Protein AF-A0A8J6GL38-F1 (afdb_monomer_lite)

Structure (mmCIF, N/CA/C/O backbone):
data_AF-A0A8J6GL38-F1
#
_entry.id   AF-A0A8J6GL38-F1
#
loop_
_atom_site.group_PDB
_atom_site.id
_atom_site.type_symbol
_atom_site.label_atom_id
_atom_site.label_alt_id
_atom_site.label_comp_id
_atom_site.label_asym_id
_atom_site.label_entity_id
_atom_site.label_seq_id
_atom_site.pdbx_PDB_ins_code
_atom_site.Cartn_x
_atom_site.Cartn_y
_atom_site.Cartn_z
_atom_site.occupancy
_atom_site.B_iso_or_equiv
_atom_site.auth_seq_id
_atom_site.auth_comp_id
_atom_site.auth_asym_id
_atom_site.auth_atom_id
_atom_site.pdbx_PDB_model_num
ATOM 1 N N . MET A 1 1 ? -17.641 -20.692 9.291 1.00 59.97 1 MET A N 1
ATOM 2 C CA . MET A 1 1 ? -17.756 -19.286 9.715 1.00 59.97 1 MET A CA 1
ATOM 3 C C . MET A 1 1 ? -16.803 -19.091 10.885 1.00 59.97 1 MET A C 1
ATOM 5 O O . MET A 1 1 ? -16.535 -20.075 11.571 1.00 59.97 1 MET A O 1
ATOM 9 N N . GLY A 1 2 ? -16.135 -17.939 10.931 1.00 73.81 2 GLY A N 1
ATOM 10 C CA . GLY A 1 2 ? -14.957 -17.685 11.769 1.00 73.81 2 GLY A CA 1
ATOM 11 C C . GLY A 1 2 ? -15.306 -17.366 13.222 1.00 73.81 2 GLY A C 1
ATOM 12 O O . GLY A 1 2 ? -16.327 -17.803 13.729 1.00 73.81 2 GLY A O 1
ATOM 13 N N . HIS A 1 3 ? -14.438 -16.623 13.901 1.00 86.94 3 HIS A N 1
ATOM 14 C CA . HIS A 1 3 ? -14.751 -16.038 15.208 1.00 86.94 3 HIS A CA 1
ATOM 15 C C . HIS A 1 3 ? -15.406 -14.664 15.021 1.00 86.94 3 HIS A C 1
ATOM 17 O O . HIS A 1 3 ? -15.194 -14.039 13.985 1.00 86.94 3 HIS A O 1
ATOM 23 N N . ILE A 1 4 ? -16.146 -14.176 16.016 1.00 91.25 4 ILE A N 1
ATOM 24 C CA . ILE A 1 4 ? -16.541 -12.764 16.107 1.00 91.25 4 ILE A CA 1
ATOM 25 C C . ILE A 1 4 ? -15.532 -12.088 17.045 1.00 91.25 4 ILE A C 1
ATOM 27 O O . ILE A 1 4 ? -15.244 -12.582 18.137 1.00 91.25 4 ILE A O 1
ATOM 31 N N . MET A 1 5 ? -14.904 -11.016 16.574 1.00 93.31 5 MET A N 1
ATOM 32 C CA . MET A 1 5 ? -13.777 -10.354 17.231 1.00 93.31 5 MET A CA 1
ATOM 33 C C . MET A 1 5 ? -14.211 -9.223 18.145 1.00 93.31 5 MET A C 1
ATOM 35 O O . MET A 1 5 ? -13.638 -9.087 19.224 1.00 93.31 5 MET A O 1
ATOM 39 N N . LEU A 1 6 ? -15.186 -8.426 17.717 1.00 94.38 6 LEU A N 1
ATOM 40 C CA . LEU A 1 6 ? -15.684 -7.272 18.456 1.00 94.38 6 LEU A CA 1
ATOM 41 C C . LEU A 1 6 ? -17.208 -7.271 18.476 1.00 94.38 6 LEU A C 1
ATOM 43 O O . LEU A 1 6 ? -17.847 -7.780 17.556 1.00 94.38 6 LEU A O 1
ATOM 47 N N . ASP A 1 7 ? -17.733 -6.671 19.533 1.00 95.38 7 ASP A N 1
ATOM 48 C CA . ASP A 1 7 ? -19.149 -6.532 19.834 1.00 95.38 7 ASP A CA 1
ATOM 49 C C . ASP A 1 7 ? -19.372 -5.221 20.595 1.00 95.38 7 ASP A C 1
ATOM 51 O O . ASP A 1 7 ? -18.456 -4.752 21.291 1.00 95.38 7 ASP A O 1
ATOM 55 N N . ASP A 1 8 ? -20.558 -4.639 20.422 1.00 94.25 8 ASP A N 1
ATOM 56 C CA . ASP A 1 8 ? -20.938 -3.315 20.918 1.00 94.25 8 ASP A CA 1
ATOM 57 C C . ASP A 1 8 ? -19.878 -2.248 20.599 1.00 94.25 8 ASP A C 1
ATOM 59 O O . ASP A 1 8 ? -19.417 -1.509 21.475 1.00 94.25 8 ASP A O 1
ATOM 63 N N . VAL A 1 9 ? -19.434 -2.200 19.337 1.00 96.06 9 VAL A N 1
ATOM 64 C CA . VAL A 1 9 ? -18.474 -1.185 18.884 1.00 96.06 9 VAL A CA 1
ATOM 65 C C . VAL A 1 9 ? -19.163 0.176 18.889 1.00 96.06 9 VAL A C 1
ATOM 67 O O . VAL A 1 9 ? -20.251 0.327 18.347 1.00 96.06 9 VAL A O 1
ATOM 70 N N . GLN A 1 10 ? -18.540 1.150 19.550 1.00 95.50 10 GLN A N 1
ATOM 71 C CA . GLN A 1 10 ? -19.062 2.506 19.697 1.00 95.50 10 GLN A CA 1
ATOM 72 C C . GLN A 1 10 ? -17.940 3.529 19.517 1.00 95.50 10 GLN A C 1
ATOM 74 O O . GLN A 1 10 ? -17.244 3.910 20.469 1.00 95.50 10 GLN A O 1
ATOM 79 N N . CYS A 1 11 ? -17.755 3.964 18.278 1.00 94.81 11 CYS A N 1
ATOM 80 C CA . CYS A 1 11 ? -16.810 4.988 17.872 1.00 94.81 11 CYS A CA 1
ATOM 81 C C . CYS A 1 11 ? -17.384 6.400 18.067 1.00 94.81 11 CYS A C 1
ATOM 83 O O . CYS A 1 11 ? -18.577 6.668 17.897 1.00 94.81 11 CYS A O 1
ATOM 85 N N . MET A 1 12 ? -16.508 7.351 18.371 1.00 90.50 12 MET A N 1
ATOM 86 C CA . MET A 1 12 ? -16.796 8.784 18.355 1.00 90.50 12 MET A CA 1
ATOM 87 C C . MET A 1 12 ? -16.712 9.360 16.935 1.00 90.50 12 MET A C 1
ATOM 89 O O . MET A 1 12 ? -17.400 10.342 16.639 1.00 90.50 12 MET A O 1
ATOM 93 N N . GLY A 1 13 ? -15.940 8.720 16.051 1.00 83.88 13 GLY A N 1
ATOM 94 C CA . GLY A 1 13 ? -15.761 9.086 14.643 1.00 83.88 13 GLY A CA 1
ATOM 95 C C . GLY A 1 13 ? -14.413 9.744 14.328 1.00 83.88 13 GLY A C 1
ATOM 96 O O . GLY A 1 13 ? -14.205 10.172 13.193 1.00 83.88 13 GLY A O 1
ATOM 97 N N . ASP A 1 14 ? -13.526 9.868 15.317 1.00 82.19 14 ASP A N 1
ATOM 98 C CA . ASP A 1 14 ? -12.172 10.425 15.197 1.00 82.19 14 ASP A CA 1
ATOM 99 C C . ASP A 1 14 ? -11.069 9.416 15.561 1.00 82.19 14 ASP A C 1
ATOM 101 O O . ASP A 1 14 ? -9.878 9.744 15.519 1.00 82.19 14 ASP A O 1
ATOM 105 N N . GLU A 1 15 ? -11.445 8.179 15.887 1.00 88.19 15 GLU A N 1
ATOM 106 C CA . GLU A 1 15 ? -10.513 7.087 16.117 1.00 88.19 15 GLU A CA 1
ATOM 107 C C . GLU A 1 15 ? -9.730 6.739 14.847 1.00 88.19 15 GLU A C 1
ATOM 109 O O . GLU A 1 15 ? -10.259 6.713 13.737 1.00 88.19 15 GLU A O 1
ATOM 114 N N . ALA A 1 16 ? -8.445 6.414 15.011 1.00 80.00 16 ALA A N 1
ATOM 115 C CA . ALA A 1 16 ? -7.610 6.009 13.883 1.00 80.00 16 ALA A CA 1
ATOM 116 C C . ALA A 1 16 ? -7.883 4.565 13.437 1.00 80.00 16 ALA A C 1
ATOM 118 O O . ALA A 1 16 ? -7.622 4.225 12.284 1.00 80.00 16 ALA A O 1
ATOM 119 N N . ASN A 1 17 ? -8.355 3.707 14.350 1.00 86.06 17 ASN A N 1
ATOM 120 C CA . ASN A 1 17 ? -8.697 2.323 14.050 1.00 86.06 17 ASN A CA 1
ATOM 121 C C . ASN A 1 17 ? -9.967 1.890 14.786 1.00 86.06 17 ASN A C 1
ATOM 123 O O . ASN A 1 17 ? -10.148 2.230 15.954 1.00 86.06 17 ASN A O 1
ATOM 127 N N . VAL A 1 18 ? -10.784 1.050 14.150 1.00 90.50 18 VAL A N 1
ATOM 128 C CA . VAL A 1 18 ? -12.073 0.585 14.700 1.00 90.50 18 VAL A CA 1
ATOM 129 C C . VAL A 1 18 ? -11.932 -0.165 16.034 1.00 90.50 18 VAL A C 1
ATOM 131 O O . VAL A 1 18 ? -12.778 -0.058 16.911 1.00 90.50 18 VAL A O 1
ATOM 134 N N . TRP A 1 19 ? -10.815 -0.860 16.256 1.00 90.50 19 TRP A N 1
ATOM 135 C CA . TRP A 1 19 ? -10.526 -1.547 17.524 1.00 90.50 19 TRP A CA 1
ATOM 136 C C . TRP A 1 19 ? -10.062 -0.620 18.661 1.00 90.50 19 TRP A C 1
ATOM 138 O O . TRP A 1 19 ? -9.695 -1.098 19.732 1.00 90.50 19 TRP A O 1
ATOM 148 N N . GLN A 1 20 ? -9.991 0.692 18.431 1.00 87.62 20 GLN A N 1
ATOM 149 C CA . GLN A 1 20 ? -9.734 1.691 19.477 1.00 87.62 20 GLN A CA 1
ATOM 150 C C . GLN A 1 20 ? -11.024 2.305 20.022 1.00 87.62 20 GLN A C 1
ATOM 152 O O . GLN A 1 20 ? -10.976 2.984 21.048 1.00 87.62 20 GLN A O 1
ATOM 157 N N . CYS A 1 21 ? -12.148 2.069 19.344 1.00 91.50 21 CYS A N 1
ATOM 158 C CA . CYS A 1 21 ? -13.463 2.494 19.790 1.00 91.50 21 CYS A CA 1
ATOM 159 C C . CYS A 1 21 ? -13.852 1.773 21.084 1.00 91.50 21 CYS A C 1
ATOM 161 O O . CYS A 1 21 ? -13.226 0.788 21.483 1.00 91.50 21 CYS A O 1
ATOM 163 N N . THR A 1 22 ? -14.878 2.257 21.778 1.00 94.06 22 THR A N 1
ATOM 164 C CA . THR A 1 22 ? -15.367 1.531 22.958 1.00 94.06 22 THR A CA 1
ATOM 165 C C . THR A 1 22 ? -15.992 0.214 22.496 1.00 94.06 22 THR A C 1
ATOM 167 O O . THR A 1 22 ? -16.722 0.213 21.514 1.00 94.06 22 THR A O 1
ATOM 170 N N . HIS A 1 23 ? -15.664 -0.898 23.157 1.00 93.88 23 HIS A N 1
ATOM 171 C CA . HIS A 1 23 ? -16.201 -2.228 22.852 1.00 93.88 23 HIS A CA 1
ATOM 172 C C . HIS A 1 23 ? -16.101 -3.146 24.085 1.00 93.88 23 HIS A C 1
ATOM 174 O O . HIS A 1 23 ? -15.369 -2.853 25.037 1.00 93.88 23 HIS A O 1
ATOM 180 N N . HIS A 1 24 ? -16.776 -4.298 24.072 1.00 89.25 24 HIS A N 1
ATOM 181 C CA . HIS A 1 24 ? -16.825 -5.250 25.198 1.00 89.25 24 HIS A CA 1
ATOM 182 C C . HIS A 1 24 ? -15.568 -6.127 25.405 1.00 89.25 24 HIS A C 1
ATOM 184 O O . HIS A 1 24 ? -15.574 -7.072 26.195 1.00 89.25 24 HIS A O 1
ATOM 190 N N . GLY A 1 25 ? -14.448 -5.785 24.766 1.00 89.38 25 GLY A N 1
ATOM 191 C CA . GLY A 1 25 ? -13.220 -6.589 24.739 1.00 89.38 25 GLY A CA 1
ATOM 192 C C . GLY A 1 25 ? -13.142 -7.569 23.557 1.00 89.38 25 GLY A C 1
ATOM 193 O O . GLY A 1 25 ? -14.115 -7.790 22.845 1.00 89.38 25 GLY A O 1
ATOM 194 N N . TRP A 1 26 ? -11.953 -8.132 23.320 1.00 90.75 26 TRP A N 1
ATOM 195 C CA . TRP A 1 26 ? -11.701 -9.051 22.202 1.00 90.75 26 TRP A CA 1
ATOM 196 C C . TRP A 1 26 ? -12.388 -10.402 22.397 1.00 90.75 26 TRP A C 1
ATOM 198 O O . TRP A 1 26 ? -12.237 -11.026 23.448 1.00 90.75 26 TRP A O 1
ATOM 208 N N . SER A 1 27 ? -13.093 -10.869 21.364 1.00 91.06 27 SER A N 1
ATOM 209 C CA . SER A 1 27 ? -13.827 -12.144 21.345 1.00 91.06 27 SER A CA 1
ATOM 210 C C . SER A 1 27 ? -14.853 -12.300 22.477 1.00 91.06 27 SER A C 1
ATOM 212 O O . SER A 1 27 ? -15.260 -13.416 22.798 1.00 91.06 27 SER A O 1
ATOM 214 N N . SER A 1 28 ? -15.266 -11.192 23.092 1.00 93.25 28 SER A N 1
ATOM 215 C CA . SER A 1 28 ? -16.300 -11.147 24.121 1.00 93.25 28 SER A CA 1
ATOM 216 C C . SER A 1 28 ? -17.577 -10.620 23.485 1.00 93.25 28 SER A C 1
ATOM 218 O O . SER A 1 28 ? -17.744 -9.410 23.382 1.00 93.25 28 SER A O 1
ATOM 220 N N . HIS A 1 29 ? -18.435 -11.536 23.039 1.00 91.88 29 HIS A N 1
ATOM 221 C CA . HIS A 1 29 ? -19.661 -11.223 22.311 1.00 91.88 29 HIS A CA 1
ATOM 222 C C . HIS A 1 29 ? -20.797 -12.186 22.678 1.00 91.88 29 HIS A C 1
ATOM 224 O O . HIS A 1 29 ? -20.551 -13.304 23.147 1.00 91.88 29 HIS A O 1
ATOM 230 N N . ASN A 1 30 ? -22.040 -11.782 22.431 1.00 92.50 30 ASN A N 1
ATOM 231 C CA . ASN A 1 30 ? -23.236 -12.636 22.516 1.00 92.50 30 ASN A CA 1
ATOM 232 C C . ASN A 1 30 ? -23.890 -12.914 21.146 1.00 92.50 30 ASN A C 1
ATOM 234 O O . ASN A 1 30 ? -24.881 -13.644 21.103 1.00 92.50 30 ASN A O 1
ATOM 238 N N . CYS A 1 31 ? -23.307 -12.405 20.058 1.00 92.62 31 CYS A N 1
ATOM 239 C CA . CYS A 1 31 ? -23.848 -12.513 18.702 1.00 92.62 31 CYS A CA 1
ATOM 240 C C . CYS A 1 31 ? -23.566 -13.850 17.989 1.00 92.62 31 CYS A C 1
ATOM 242 O O . CYS A 1 31 ? -22.637 -14.591 18.342 1.00 92.62 31 CYS A O 1
ATOM 244 N N . GLY A 1 32 ? -24.326 -14.130 16.928 1.00 92.19 32 GLY A N 1
ATOM 245 C CA . GLY A 1 32 ? -24.024 -15.122 15.887 1.00 92.19 32 GLY A CA 1
ATOM 246 C C . GLY A 1 32 ? -23.816 -14.468 14.515 1.00 92.19 32 GLY A C 1
ATOM 247 O O . GLY A 1 32 ? -24.246 -13.350 14.306 1.00 92.19 32 GLY A O 1
ATOM 248 N N . HIS A 1 33 ? -23.237 -15.166 13.533 1.00 91.44 33 HIS A N 1
ATOM 249 C CA . HIS A 1 33 ? -22.831 -14.550 12.246 1.00 91.44 33 HIS A CA 1
ATOM 250 C C . HIS A 1 33 ? -23.933 -13.875 11.417 1.00 91.44 33 HIS A C 1
ATOM 252 O O . HIS A 1 33 ? -23.646 -12.970 10.645 1.00 91.44 33 HIS A O 1
ATOM 258 N N . HIS A 1 34 ? -25.198 -14.221 11.654 1.00 90.50 34 HIS A N 1
ATOM 259 C CA . HIS A 1 34 ? -26.334 -13.476 11.112 1.00 90.50 34 HIS A CA 1
ATOM 260 C C . HIS A 1 34 ? -26.414 -12.003 11.568 1.00 90.50 34 HIS A C 1
ATOM 262 O O . HIS A 1 34 ? -27.257 -11.268 11.068 1.00 90.50 34 HIS A O 1
ATOM 268 N N . GLU A 1 35 ? -25.567 -11.599 12.514 1.00 92.81 35 GLU A N 1
ATOM 269 C CA . GLU A 1 35 ? -25.405 -10.259 13.088 1.00 92.81 35 GLU A CA 1
ATOM 270 C C . GLU A 1 35 ? -24.048 -9.664 12.663 1.00 92.81 35 GLU A C 1
ATOM 272 O O . GLU A 1 35 ? -23.522 -8.761 13.297 1.00 92.81 35 GLU A O 1
ATOM 277 N N . ASP A 1 36 ? -23.413 -10.176 11.601 1.00 94.00 36 ASP A N 1
ATOM 278 C CA . ASP A 1 36 ? -22.134 -9.633 11.144 1.00 94.00 36 ASP A CA 1
ATOM 279 C C . ASP A 1 36 ? -22.315 -8.223 10.540 1.00 94.00 36 ASP A C 1
ATOM 281 O O . ASP A 1 36 ? -23.062 -8.005 9.575 1.00 94.00 36 ASP A O 1
ATOM 285 N N . ALA A 1 37 ? -21.559 -7.271 11.081 1.00 96.00 37 ALA A N 1
ATOM 286 C CA . ALA A 1 37 ? -21.493 -5.888 10.654 1.00 96.00 37 ALA A CA 1
ATOM 287 C C . ALA A 1 37 ? -20.768 -5.726 9.316 1.00 96.00 37 ALA A C 1
ATOM 289 O O . ALA A 1 37 ? -19.808 -6.421 8.962 1.00 96.00 37 ALA A O 1
ATOM 290 N N . SER A 1 38 ? -21.234 -4.751 8.554 1.00 94.25 38 SER A N 1
ATOM 291 C CA . SER A 1 38 ? -20.781 -4.453 7.207 1.00 94.25 38 SER A CA 1
ATOM 292 C C . SER A 1 38 ? -20.787 -2.948 6.960 1.00 94.25 38 SER A C 1
ATOM 294 O O . SER A 1 38 ? -21.513 -2.185 7.607 1.00 94.25 38 SER A O 1
ATOM 296 N N . VAL A 1 39 ? -19.995 -2.512 5.988 1.00 93.31 39 VAL A N 1
ATOM 297 C CA . VAL A 1 39 ? -19.946 -1.106 5.578 1.00 93.31 39 VAL A CA 1
ATOM 298 C C . VAL A 1 39 ? -20.073 -0.969 4.074 1.00 93.31 39 VAL A C 1
ATOM 300 O O . VAL A 1 39 ? -19.644 -1.838 3.313 1.00 93.31 39 VAL A O 1
ATOM 303 N N . VAL A 1 40 ? -20.614 0.169 3.656 1.00 90.19 40 VAL A N 1
ATOM 304 C CA . VAL A 1 40 ? -20.493 0.677 2.290 1.00 90.19 40 VAL A CA 1
ATOM 305 C C . VAL A 1 40 ? -19.848 2.053 2.379 1.00 90.19 40 VAL A C 1
ATOM 307 O O . VAL A 1 40 ? -20.448 3.003 2.884 1.00 90.19 40 VAL A O 1
ATOM 310 N N . CYS A 1 41 ? -18.614 2.161 1.904 1.00 86.88 41 CYS A N 1
ATOM 311 C CA . CYS A 1 41 ? -17.874 3.411 1.830 1.00 86.88 41 CYS A CA 1
ATOM 312 C C . CYS A 1 41 ? -18.091 4.029 0.448 1.00 86.88 41 CYS A C 1
ATOM 314 O O . CYS A 1 41 ? -17.810 3.402 -0.579 1.00 86.88 41 CYS A O 1
ATOM 316 N N . SER A 1 42 ? -18.587 5.263 0.392 1.00 75.19 42 SER A N 1
ATOM 317 C CA . SER A 1 42 ? -18.708 5.964 -0.884 1.00 75.19 42 SER A CA 1
ATOM 318 C C . SER A 1 42 ? -17.360 6.519 -1.355 1.00 75.19 42 SER A C 1
ATOM 320 O O . SER A 1 42 ? -16.348 6.520 -0.654 1.00 75.19 42 SER A O 1
ATOM 322 N N . ALA A 1 43 ? -17.334 6.868 -2.635 1.00 63.59 43 ALA A N 1
ATOM 323 C CA . ALA A 1 43 ? -16.121 6.952 -3.416 1.00 63.59 43 ALA A CA 1
ATOM 324 C C . ALA A 1 43 ? -15.188 8.119 -3.011 1.00 63.59 43 ALA A C 1
ATOM 326 O O . ALA A 1 43 ? -15.669 9.190 -2.651 1.00 63.59 43 ALA A O 1
ATOM 327 N N . PRO A 1 44 ? -13.859 7.949 -3.182 1.00 56.16 44 PRO A N 1
ATOM 328 C CA . PRO A 1 44 ? -13.290 7.599 -4.484 1.00 56.16 44 PRO A CA 1
ATOM 329 C C . PRO A 1 44 ? -12.828 6.135 -4.607 1.00 56.16 44 PRO A C 1
ATOM 331 O O . PRO A 1 44 ? -11.680 5.859 -4.935 1.00 56.16 44 PRO A O 1
ATOM 334 N N . CYS A 1 45 ? -13.751 5.181 -4.476 1.00 55.59 45 CYS A N 1
ATOM 335 C CA . CYS A 1 45 ? -13.545 3.791 -4.877 1.00 55.59 45 CYS A CA 1
ATOM 336 C C . CYS A 1 45 ? -13.203 3.677 -6.376 1.00 55.59 45 CYS A C 1
ATOM 338 O O . CYS A 1 45 ? -12.460 2.798 -6.796 1.00 55.59 45 CYS A O 1
ATOM 340 N N . LEU A 1 46 ? -13.682 4.636 -7.182 1.00 45.81 46 LEU A N 1
ATOM 341 C CA . LEU A 1 46 ? -13.417 4.741 -8.621 1.00 45.81 46 LEU A CA 1
ATOM 342 C C . LEU A 1 46 ? -12.003 5.253 -8.964 1.00 45.81 46 LEU A C 1
ATOM 344 O O . LEU A 1 46 ? -11.643 5.261 -10.136 1.00 45.81 46 LEU A O 1
ATOM 348 N N . LEU A 1 47 ? -11.191 5.671 -7.983 1.00 48.44 47 LEU A N 1
ATOM 349 C CA . LEU A 1 47 ? -9.760 5.940 -8.202 1.00 48.44 47 LEU A CA 1
ATOM 350 C C . LEU A 1 47 ? -8.873 4.738 -7.867 1.00 48.44 47 LEU A C 1
ATOM 352 O O . LEU A 1 47 ? -7.708 4.728 -8.253 1.00 48.44 47 LEU A O 1
ATOM 356 N N . MET A 1 48 ? -9.422 3.710 -7.216 1.00 47.09 48 MET A N 1
ATOM 357 C CA . MET A 1 48 ? -8.719 2.447 -6.971 1.00 47.09 48 MET A CA 1
ATOM 358 C C . MET A 1 48 ? -8.980 1.396 -8.059 1.00 47.09 48 MET A C 1
ATOM 360 O O . MET A 1 48 ? -8.556 0.251 -7.940 1.00 47.09 48 MET A O 1
ATOM 364 N N . GLY A 1 49 ? -9.612 1.801 -9.165 1.00 44.34 49 GLY A N 1
ATOM 365 C CA . GLY A 1 49 ? -9.761 0.962 -10.343 1.00 44.34 49 GLY A CA 1
ATOM 366 C C . GLY A 1 49 ? -10.238 1.729 -11.565 1.00 44.34 49 GLY A C 1
ATOM 367 O O . GLY A 1 49 ? -11.410 1.640 -11.887 1.00 44.34 49 GLY A O 1
ATOM 368 N N . PHE A 1 50 ? -9.331 2.403 -12.280 1.00 44.31 50 PHE A N 1
ATOM 369 C CA . PHE A 1 50 ? -9.404 2.477 -13.744 1.00 44.31 50 PHE A CA 1
ATOM 370 C C . PHE A 1 50 ? -8.006 2.496 -14.359 1.00 44.31 50 PHE A C 1
ATOM 372 O O . PHE A 1 50 ? -7.298 3.500 -14.379 1.00 44.31 50 PHE A O 1
ATOM 379 N N . SER A 1 51 ? -7.662 1.348 -14.930 1.00 45.69 51 SER A N 1
ATOM 380 C CA . SER A 1 51 ? -6.889 1.249 -16.154 1.00 45.69 51 SER A CA 1
ATOM 381 C C . SER A 1 51 ? -7.530 2.109 -17.246 1.00 45.69 51 SER A C 1
ATOM 383 O O . SER A 1 51 ? -8.656 1.846 -17.662 1.00 45.69 51 SER A O 1
ATOM 385 N N . HIS A 1 52 ? -6.793 3.094 -17.763 1.00 38.03 52 HIS A N 1
ATOM 386 C CA . HIS A 1 52 ? -6.902 3.444 -19.177 1.00 38.03 52 HIS A CA 1
ATOM 387 C C . HIS A 1 52 ? -5.686 4.235 -19.680 1.00 38.03 52 HIS A C 1
ATOM 389 O O . HIS A 1 52 ? -5.720 5.454 -19.751 1.00 38.03 52 HIS A O 1
ATOM 395 N N . PHE A 1 53 ? -4.644 3.527 -20.117 1.00 33.53 53 PHE A N 1
ATOM 396 C CA . PHE A 1 53 ? -4.089 3.702 -21.463 1.00 33.53 53 PHE A CA 1
ATOM 397 C C . PHE A 1 53 ? -3.658 2.318 -21.967 1.00 33.53 53 PHE A C 1
ATOM 399 O O . PHE A 1 53 ? -2.923 1.600 -21.300 1.00 33.53 53 PHE A O 1
ATOM 406 N N . PHE A 1 54 ? -4.229 1.918 -23.105 1.00 42.97 54 PHE A N 1
ATOM 407 C CA . PHE A 1 54 ? -3.954 0.660 -23.794 1.00 42.97 54 PHE A CA 1
ATOM 408 C C . PHE A 1 54 ? -2.503 0.641 -24.295 1.00 42.97 54 PHE A C 1
ATOM 410 O O . PHE A 1 54 ? -2.085 1.585 -24.959 1.00 42.97 54 PHE A O 1
ATOM 417 N N . THR A 1 55 ? -1.773 -0.453 -24.080 1.00 37.94 55 THR A N 1
ATOM 418 C CA . THR A 1 55 ? -1.513 -1.464 -25.124 1.00 37.94 55 THR A CA 1
ATOM 419 C C . THR A 1 55 ? -0.874 -2.732 -24.537 1.00 37.94 55 THR A C 1
ATOM 421 O O . THR A 1 55 ? 0.017 -2.667 -23.703 1.00 37.94 55 THR A O 1
ATOM 424 N N . ASP A 1 56 ? -1.363 -3.859 -25.056 1.00 43.44 56 ASP A N 1
ATOM 425 C CA . ASP A 1 56 ? -0.861 -5.239 -25.004 1.00 43.44 56 ASP A CA 1
ATOM 426 C C . ASP A 1 56 ? -0.976 -6.104 -23.729 1.00 43.44 56 ASP A C 1
ATOM 428 O O . ASP A 1 56 ? -1.019 -5.647 -22.594 1.00 43.44 56 ASP A O 1
ATOM 432 N N . GLU A 1 57 ? -1.162 -7.402 -23.974 1.00 48.50 57 GLU A N 1
ATOM 433 C CA . GLU A 1 57 ? -1.944 -8.346 -23.171 1.00 48.50 57 GLU A CA 1
ATOM 434 C C . GLU A 1 57 ? -1.491 -8.624 -21.712 1.00 48.50 57 GLU A C 1
ATOM 436 O O . GLU A 1 57 ? -0.385 -9.078 -21.427 1.00 48.50 57 GLU A O 1
ATOM 441 N N . ASN A 1 58 ? -2.474 -8.530 -20.803 1.00 57.19 58 ASN A N 1
ATOM 442 C CA . ASN A 1 58 ? -2.690 -9.415 -19.646 1.00 57.19 58 ASN A CA 1
ATOM 443 C C . ASN A 1 58 ? -1.650 -9.466 -18.505 1.00 57.19 58 ASN A C 1
ATOM 445 O O . ASN A 1 58 ? -1.472 -10.516 -17.882 1.00 57.19 58 ASN A O 1
ATOM 449 N N . PHE A 1 59 ? -1.029 -8.349 -18.125 1.00 60.94 59 PHE A N 1
ATOM 450 C CA . PHE A 1 59 ? -0.404 -8.265 -16.798 1.00 60.94 59 PHE A CA 1
ATOM 451 C C . PHE A 1 59 ? -0.747 -6.953 -16.082 1.00 60.94 59 PHE A C 1
ATOM 453 O O . PHE A 1 59 ? -0.740 -5.875 -16.668 1.00 60.94 59 PHE A O 1
ATOM 460 N N . GLN A 1 60 ? -1.081 -7.069 -14.796 1.00 70.12 60 GLN A N 1
ATOM 461 C CA . GLN A 1 60 ? -1.326 -5.952 -13.885 1.00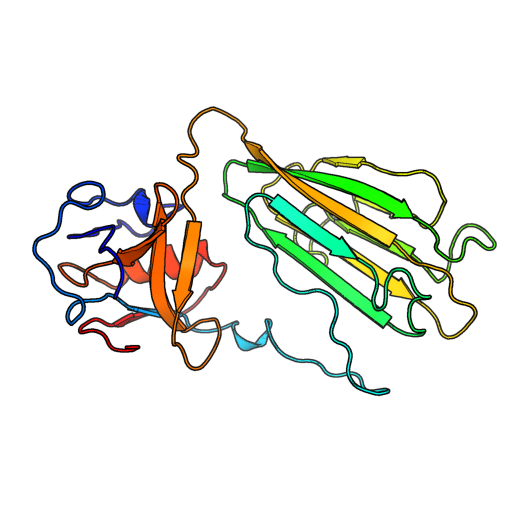 70.12 60 GLN A CA 1
ATOM 462 C C . GLN A 1 60 ? -0.155 -5.867 -12.904 1.00 70.12 60 GLN A C 1
ATOM 464 O O . GLN A 1 60 ? 0.327 -6.891 -12.417 1.00 70.12 60 GLN A O 1
ATOM 469 N N . CYS A 1 61 ? 0.315 -4.655 -12.627 1.00 84.81 61 CYS A N 1
ATOM 470 C CA . CYS A 1 61 ? 1.375 -4.383 -11.664 1.00 84.81 61 CYS A CA 1
ATOM 471 C C . CYS A 1 61 ? 1.029 -3.147 -10.834 1.00 84.81 61 CYS A C 1
ATOM 473 O O . CYS A 1 61 ? 0.268 -2.289 -11.279 1.00 84.81 61 CYS A O 1
ATOM 475 N N . GLY A 1 62 ? 1.602 -3.051 -9.637 1.00 88.69 62 GLY A N 1
ATOM 476 C CA . GLY A 1 62 ? 1.213 -2.027 -8.672 1.00 88.69 62 GLY A CA 1
ATOM 477 C C . GLY A 1 62 ? 0.047 -2.458 -7.781 1.00 88.69 62 GLY A C 1
ATOM 478 O O . GLY A 1 62 ? -0.244 -3.649 -7.656 1.00 88.69 62 GLY A O 1
ATOM 479 N N . GLY A 1 63 ? -0.605 -1.476 -7.165 1.00 81.81 63 GLY A N 1
ATOM 480 C CA . GLY A 1 63 ? -1.752 -1.653 -6.274 1.00 81.81 63 GLY A CA 1
ATOM 481 C C . GLY A 1 63 ? -1.492 -1.178 -4.845 1.00 81.81 63 GLY A C 1
ATOM 482 O O . GLY A 1 63 ? -0.388 -0.746 -4.511 1.00 81.81 63 GLY A O 1
ATOM 483 N N . LEU A 1 64 ? -2.535 -1.255 -4.016 1.00 82.12 64 LEU A N 1
ATOM 484 C CA . LEU A 1 64 ? -2.486 -0.892 -2.602 1.00 82.12 64 LEU A CA 1
ATOM 485 C C . LEU A 1 64 ? -1.970 -2.067 -1.759 1.00 82.12 64 LEU A C 1
ATOM 487 O O . LEU A 1 64 ? -2.447 -3.196 -1.883 1.00 82.12 64 LEU A O 1
ATOM 491 N N . LEU A 1 65 ? -1.017 -1.784 -0.879 1.00 83.50 65 LEU A N 1
ATOM 492 C CA . LEU A 1 65 ? -0.367 -2.725 0.020 1.00 83.50 65 LEU A CA 1
ATOM 493 C C . LEU A 1 65 ? -0.570 -2.250 1.463 1.00 83.50 65 LEU A C 1
ATOM 495 O O . LEU A 1 65 ? 0.089 -1.314 1.912 1.00 83.50 65 LEU A O 1
ATOM 499 N N . THR A 1 66 ? -1.491 -2.896 2.182 1.00 84.44 66 THR A N 1
ATOM 500 C CA . THR A 1 66 ? -1.897 -2.483 3.540 1.00 84.44 66 THR A CA 1
ATOM 501 C C . THR A 1 66 ? -1.310 -3.323 4.671 1.00 84.44 66 THR A C 1
ATOM 503 O O . THR A 1 66 ? -1.384 -2.951 5.841 1.00 84.44 66 THR A O 1
ATOM 506 N N . ASN A 1 67 ? -0.717 -4.473 4.343 1.00 79.94 67 ASN A N 1
ATOM 507 C CA . ASN A 1 67 ? -0.104 -5.344 5.342 1.00 79.94 67 ASN A CA 1
ATOM 508 C C . ASN A 1 67 ? 1.088 -4.647 6.005 1.00 79.94 67 ASN A C 1
ATOM 510 O O . ASN A 1 67 ? 1.823 -3.921 5.341 1.00 79.94 67 ASN A O 1
ATOM 514 N N . SER A 1 68 ? 1.341 -4.954 7.279 1.00 82.00 68 SER A N 1
ATOM 515 C CA . SER A 1 68 ? 2.505 -4.464 8.035 1.00 82.00 68 SER A CA 1
ATOM 516 C C . SER A 1 68 ? 3.849 -4.886 7.431 1.00 82.00 68 SER A C 1
ATOM 518 O O . SER A 1 68 ? 4.874 -4.275 7.701 1.00 82.00 68 SER A O 1
ATOM 520 N N . SER A 1 69 ? 3.873 -5.912 6.586 1.00 87.94 69 SER A N 1
ATOM 521 C CA . SER A 1 69 ? 5.034 -6.268 5.773 1.00 87.94 69 SER A CA 1
ATOM 522 C C . SER A 1 69 ? 4.598 -6.951 4.484 1.00 87.94 69 SER A C 1
ATOM 524 O O . SER A 1 69 ? 3.486 -7.479 4.382 1.00 87.94 69 SER A O 1
ATOM 526 N N . GLY A 1 70 ? 5.477 -6.947 3.490 1.00 88.56 70 GLY A N 1
ATOM 527 C CA . GLY A 1 70 ? 5.222 -7.600 2.217 1.00 88.56 70 GLY A CA 1
ATOM 528 C C . GLY A 1 70 ? 6.372 -7.445 1.236 1.00 88.56 70 GLY A C 1
ATOM 529 O O . GLY A 1 70 ? 7.435 -6.913 1.551 1.00 88.56 70 GLY A O 1
ATOM 530 N N . SER A 1 71 ? 6.152 -7.928 0.020 1.00 93.69 71 SER A N 1
ATOM 531 C CA . SER A 1 71 ? 7.141 -7.880 -1.053 1.00 93.69 71 SER A CA 1
ATOM 532 C C . SER A 1 71 ? 6.474 -7.735 -2.410 1.00 93.69 71 SER A C 1
ATOM 534 O O . SER A 1 71 ? 5.373 -8.242 -2.625 1.00 93.69 71 SER A O 1
ATOM 536 N N . PHE A 1 72 ? 7.158 -7.077 -3.337 1.00 94.12 72 PHE A N 1
ATOM 537 C CA . PHE A 1 72 ? 6.701 -6.861 -4.705 1.00 94.12 72 PHE A CA 1
ATOM 538 C C . PHE A 1 72 ? 7.892 -6.808 -5.669 1.00 94.12 72 PHE A C 1
ATOM 540 O O . PHE A 1 72 ? 9.054 -6.741 -5.269 1.00 94.12 72 PHE A O 1
ATOM 547 N N . SER A 1 73 ? 7.608 -6.884 -6.965 1.00 95.31 73 SER A N 1
ATOM 548 C CA . SER A 1 73 ? 8.641 -6.918 -8.002 1.00 95.31 73 SER A CA 1
ATOM 549 C C . SER A 1 73 ? 8.157 -6.278 -9.294 1.00 95.31 73 SER A C 1
ATOM 551 O O . SER A 1 73 ? 6.953 -6.105 -9.499 1.00 95.31 73 SER A O 1
ATOM 553 N N . SER A 1 74 ? 9.101 -5.945 -10.175 1.00 93.38 74 SER A N 1
ATOM 554 C CA . SER A 1 74 ? 8.784 -5.591 -11.558 1.00 93.38 74 SER A CA 1
ATOM 555 C C . SER A 1 74 ? 8.013 -6.727 -12.245 1.00 93.38 74 SER A C 1
ATOM 557 O O . SER A 1 74 ? 8.242 -7.899 -11.919 1.00 93.38 74 SER A O 1
ATOM 559 N N . PRO A 1 75 ? 7.158 -6.433 -13.241 1.00 91.25 75 PRO A N 1
ATOM 560 C CA . PRO A 1 75 ? 6.413 -7.477 -13.933 1.00 91.25 75 PRO A CA 1
ATOM 561 C C . PRO A 1 75 ? 7.341 -8.550 -14.516 1.00 91.25 75 PRO A C 1
ATOM 563 O O . PRO A 1 75 ? 8.423 -8.253 -15.015 1.00 91.25 75 PRO A O 1
ATOM 566 N N . TRP A 1 76 ? 6.895 -9.804 -14.435 1.00 87.56 76 TRP A N 1
ATOM 567 C CA . TRP A 1 76 ? 7.591 -11.004 -14.921 1.00 87.56 76 TRP A CA 1
ATOM 568 C C . TRP A 1 76 ? 8.916 -11.363 -14.241 1.00 87.56 76 TRP A C 1
ATOM 570 O O . TRP A 1 76 ? 9.515 -12.365 -14.639 1.00 87.56 76 TRP A O 1
ATOM 580 N N . TYR A 1 77 ? 9.346 -10.644 -13.198 1.00 89.44 77 TYR A N 1
ATOM 581 C CA . TYR A 1 77 ? 10.531 -11.005 -12.417 1.00 89.44 77 TYR A CA 1
ATOM 582 C C . TYR A 1 77 ? 10.501 -12.499 -12.013 1.00 89.44 77 TYR A C 1
ATOM 584 O O . TYR A 1 77 ? 9.460 -12.988 -11.564 1.00 89.44 77 TYR A O 1
ATOM 592 N N . PRO A 1 78 ? 11.599 -13.268 -12.182 1.00 94.56 78 PRO A N 1
ATOM 593 C CA . PRO A 1 78 ? 12.965 -12.855 -12.538 1.00 94.56 78 PRO A CA 1
ATOM 594 C C . PRO A 1 78 ? 13.262 -12.819 -14.050 1.00 94.56 78 PRO A C 1
ATOM 596 O O . PRO A 1 78 ? 14.425 -12.811 -14.459 1.00 94.56 78 PRO A O 1
ATOM 599 N N . LYS A 1 79 ? 12.242 -12.863 -14.911 1.00 90.75 79 LYS A N 1
ATOM 600 C CA . LYS A 1 79 ? 12.402 -12.572 -16.342 1.00 90.75 79 LYS A CA 1
ATOM 601 C C . LYS A 1 79 ? 12.474 -11.064 -16.554 1.00 90.75 79 LYS A C 1
ATOM 603 O O . LYS A 1 79 ? 12.220 -10.284 -15.644 1.00 90.75 79 LYS A O 1
ATOM 608 N N . LYS A 1 80 ? 12.826 -10.672 -17.778 1.00 90.56 80 LYS A N 1
ATOM 609 C CA . LYS A 1 80 ? 12.897 -9.260 -18.136 1.00 90.56 80 LYS A CA 1
ATOM 610 C C . LYS A 1 80 ? 11.540 -8.580 -17.994 1.00 90.56 80 LYS A C 1
ATOM 612 O O . LYS A 1 80 ? 10.548 -9.192 -18.382 1.00 90.56 80 LYS A O 1
ATOM 617 N N . TYR A 1 81 ? 11.516 -7.344 -17.504 1.00 91.31 81 TYR A N 1
ATOM 618 C CA . TYR A 1 81 ? 10.283 -6.558 -17.464 1.00 91.31 81 TYR A CA 1
ATOM 619 C C . TYR A 1 81 ? 9.819 -6.159 -18.882 1.00 91.31 81 TYR A C 1
ATOM 621 O O . TYR A 1 81 ? 10.633 -6.132 -19.814 1.00 91.31 81 TYR A O 1
ATOM 629 N N . PRO A 1 82 ? 8.513 -5.902 -19.061 1.00 90.94 82 PRO A N 1
ATOM 630 C CA . PRO A 1 82 ? 7.928 -5.347 -20.283 1.00 90.94 82 PRO A CA 1
ATOM 631 C C . PRO A 1 82 ? 8.339 -3.893 -20.521 1.00 90.94 82 PRO A C 1
ATOM 633 O O . PRO A 1 82 ? 8.641 -3.178 -19.574 1.00 90.94 82 PRO A O 1
ATOM 636 N N . THR A 1 83 ? 8.307 -3.468 -21.783 1.00 89.88 83 THR A N 1
ATOM 637 C CA . THR A 1 83 ? 8.467 -2.069 -22.207 1.00 89.88 83 THR A CA 1
ATOM 638 C C . THR A 1 83 ? 7.172 -1.270 -21.988 1.00 89.88 83 THR A C 1
ATOM 640 O O . THR A 1 83 ? 6.090 -1.854 -21.935 1.00 89.88 83 THR A O 1
ATOM 643 N N . ASN A 1 84 ? 7.271 0.059 -21.898 1.00 86.56 84 ASN A N 1
ATOM 644 C CA . ASN A 1 84 ? 6.168 1.022 -21.725 1.00 86.56 84 ASN A CA 1
ATOM 645 C C . ASN A 1 84 ? 5.238 0.779 -20.540 1.00 86.56 84 ASN A C 1
ATOM 647 O O . ASN A 1 84 ? 4.023 0.980 -20.645 1.00 86.56 84 ASN A O 1
ATOM 651 N N . VAL A 1 85 ? 5.779 0.343 -19.408 1.00 86.94 85 VAL A N 1
ATOM 652 C CA . VAL A 1 85 ? 4.964 0.140 -18.216 1.00 86.94 85 VAL A CA 1
ATOM 653 C C . VAL A 1 85 ? 5.114 1.257 -17.212 1.00 86.94 85 VAL A C 1
ATOM 655 O O . VAL A 1 85 ? 6.196 1.793 -16.985 1.00 86.94 85 VAL A O 1
ATOM 658 N N . LEU A 1 86 ? 3.992 1.547 -16.560 1.00 88.19 86 LEU A N 1
ATOM 659 C CA . LEU A 1 86 ? 3.923 2.375 -15.374 1.00 88.19 86 LEU A CA 1
ATOM 660 C C . LEU A 1 86 ? 3.281 1.547 -14.262 1.00 88.19 86 LEU A C 1
ATOM 662 O O . LEU A 1 86 ? 2.069 1.339 -14.249 1.00 88.19 86 LEU A O 1
ATOM 666 N N . CYS A 1 87 ? 4.100 1.066 -13.335 1.00 91.38 87 CYS A N 1
ATOM 667 C CA . CYS A 1 87 ? 3.637 0.339 -12.160 1.00 91.38 87 CYS A CA 1
ATOM 668 C C . CYS A 1 87 ? 3.732 1.253 -10.940 1.00 91.38 87 CYS A C 1
ATOM 670 O O . CYS A 1 87 ? 4.781 1.849 -10.705 1.00 91.38 87 CYS A O 1
ATOM 672 N N . ALA A 1 88 ? 2.667 1.341 -10.146 1.00 91.88 88 ALA A N 1
ATOM 673 C CA . ALA A 1 88 ? 2.656 2.136 -8.921 1.00 91.88 88 ALA A CA 1
ATOM 674 C C . ALA A 1 88 ? 2.167 1.290 -7.745 1.00 91.88 88 ALA A C 1
ATOM 676 O O . ALA A 1 88 ? 1.028 0.825 -7.745 1.00 91.88 88 ALA A O 1
ATOM 677 N N . TRP A 1 89 ? 3.029 1.091 -6.752 1.00 94.06 89 TRP A N 1
ATOM 678 C CA . TRP A 1 89 ? 2.677 0.463 -5.483 1.00 94.06 89 TRP A CA 1
ATOM 679 C C . TRP A 1 89 ? 2.466 1.545 -4.442 1.00 94.06 89 TRP A C 1
ATOM 681 O O . TRP A 1 89 ? 3.349 2.372 -4.211 1.00 94.06 89 TRP A O 1
ATOM 691 N N . ASP A 1 90 ? 1.296 1.524 -3.828 1.00 90.06 90 ASP A N 1
ATOM 692 C CA . ASP A 1 90 ? 0.926 2.412 -2.742 1.00 90.06 90 ASP A CA 1
ATOM 693 C C . ASP A 1 90 ? 0.968 1.600 -1.442 1.00 90.06 90 ASP A C 1
ATOM 695 O O . ASP A 1 90 ? 0.225 0.634 -1.291 1.00 90.06 90 ASP A O 1
ATOM 699 N N . ILE A 1 91 ? 1.894 1.923 -0.543 1.00 91.88 91 ILE A N 1
ATOM 700 C CA . ILE A 1 91 ? 2.106 1.195 0.708 1.00 91.88 91 ILE A CA 1
ATOM 701 C C . ILE A 1 91 ? 1.574 2.050 1.850 1.00 91.88 91 ILE A C 1
ATOM 703 O O . ILE A 1 91 ? 2.150 3.096 2.161 1.00 91.88 91 ILE A O 1
ATOM 707 N N . GLN A 1 92 ? 0.518 1.576 2.507 1.00 89.56 92 GLN A N 1
ATOM 708 C CA . GLN A 1 92 ? -0.122 2.261 3.623 1.00 89.56 92 GLN A CA 1
ATOM 709 C C . GLN A 1 92 ? -0.216 1.323 4.824 1.00 89.56 92 GLN A C 1
ATOM 711 O O . GLN A 1 92 ? -0.982 0.369 4.820 1.00 89.56 92 GLN A O 1
ATOM 716 N N . VAL A 1 93 ? 0.554 1.599 5.870 1.00 84.56 93 VAL A N 1
ATOM 717 C CA . VAL A 1 93 ? 0.551 0.815 7.117 1.00 84.56 93 VAL A CA 1
ATOM 718 C C . VAL A 1 93 ? -0.152 1.582 8.237 1.00 84.56 93 VAL A C 1
ATOM 720 O O . VAL A 1 93 ? -0.608 2.713 8.041 1.00 84.56 93 VAL A O 1
ATOM 723 N N . GLY A 1 94 ? -0.260 0.965 9.418 1.00 78.94 94 GLY A N 1
ATOM 724 C CA . GLY A 1 94 ? -0.881 1.578 10.594 1.00 78.94 94 GLY A CA 1
ATOM 725 C C . GLY A 1 94 ? -0.347 2.988 10.869 1.00 78.94 94 GLY A C 1
ATOM 726 O O . GLY A 1 94 ? 0.841 3.257 10.703 1.00 78.94 94 GLY A O 1
ATOM 727 N N . SER A 1 95 ? -1.231 3.896 11.285 1.00 72.38 95 SER A N 1
ATOM 728 C CA . SER A 1 95 ? -0.982 5.346 11.374 1.00 72.38 95 SER A CA 1
ATOM 729 C C . SER A 1 95 ? 0.194 5.765 12.268 1.00 72.38 95 SER A C 1
ATOM 731 O O . SER A 1 95 ? 0.720 6.865 12.110 1.00 72.38 95 SER A O 1
ATOM 733 N N . SER A 1 96 ? 0.640 4.898 13.177 1.00 69.12 96 SER A N 1
ATOM 734 C CA . SER A 1 96 ? 1.787 5.108 14.071 1.00 69.12 96 SER A CA 1
ATOM 735 C C . SER A 1 96 ? 3.091 4.455 13.591 1.00 69.12 96 SER A C 1
ATOM 737 O O . SER A 1 96 ? 4.117 4.551 14.266 1.00 69.12 96 SER A O 1
ATOM 739 N N . ALA A 1 97 ? 3.082 3.770 12.449 1.00 76.31 97 ALA A N 1
ATOM 740 C CA . ALA A 1 97 ? 4.249 3.083 11.918 1.00 76.31 97 ALA A CA 1
ATOM 741 C C . ALA A 1 97 ? 4.988 3.921 10.872 1.00 76.31 97 ALA A C 1
ATOM 743 O O . ALA A 1 97 ? 4.405 4.724 10.148 1.00 76.31 97 ALA A O 1
ATOM 744 N N . HIS A 1 98 ? 6.294 3.695 10.774 1.00 85.12 98 HIS A N 1
ATOM 745 C CA . HIS A 1 98 ? 7.121 4.189 9.680 1.00 85.12 98 HIS A CA 1
ATOM 746 C C . HIS A 1 98 ? 7.457 3.024 8.758 1.00 85.12 98 HIS A C 1
ATOM 748 O O . HIS A 1 98 ? 7.642 1.902 9.209 1.00 85.12 98 HIS A O 1
ATOM 754 N N . LEU A 1 99 ? 7.557 3.261 7.458 1.00 91.25 99 LEU A N 1
ATOM 755 C CA . LEU A 1 99 ? 7.908 2.210 6.503 1.00 91.25 99 L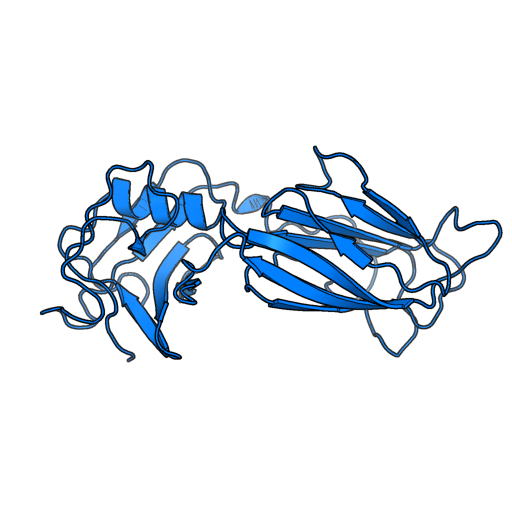EU A CA 1
ATOM 756 C C . LEU A 1 99 ? 9.413 2.118 6.302 1.00 91.25 99 LEU A C 1
ATOM 758 O O . LEU A 1 99 ? 10.070 3.132 6.073 1.00 91.25 99 LEU A O 1
ATOM 762 N N . ARG A 1 100 ? 9.944 0.899 6.299 1.00 92.00 100 ARG A N 1
ATOM 763 C CA . ARG A 1 100 ? 11.268 0.579 5.770 1.00 92.00 100 ARG A CA 1
ATOM 764 C C . ARG A 1 100 ? 11.095 -0.230 4.495 1.00 92.00 100 ARG A C 1
ATOM 766 O O . ARG A 1 100 ? 10.568 -1.334 4.532 1.00 92.00 100 ARG A O 1
ATOM 773 N N . LEU A 1 101 ? 11.549 0.327 3.379 1.00 95.00 101 LEU A N 1
ATOM 774 C CA . LEU A 1 101 ? 11.561 -0.305 2.065 1.00 95.00 101 LEU A CA 1
ATOM 775 C C . LEU A 1 101 ? 12.998 -0.685 1.715 1.00 95.00 101 LEU A C 1
ATOM 777 O O . LEU A 1 101 ? 13.889 0.166 1.727 1.00 95.00 101 LEU A O 1
ATOM 781 N N . ALA A 1 102 ? 13.218 -1.944 1.369 1.00 94.50 102 ALA A N 1
ATOM 782 C CA . ALA A 1 102 ? 14.494 -2.447 0.899 1.00 94.50 102 ALA A CA 1
ATOM 783 C C . ALA A 1 102 ? 14.315 -3.065 -0.484 1.00 94.50 102 ALA A C 1
ATOM 785 O O . ALA A 1 102 ? 13.482 -3.945 -0.691 1.00 94.50 102 ALA A O 1
ATOM 786 N N . PHE A 1 103 ? 15.129 -2.630 -1.438 1.00 94.25 103 PHE A N 1
ATOM 787 C CA . PHE A 1 103 ? 15.321 -3.427 -2.640 1.00 94.25 103 PHE A CA 1
ATOM 788 C C . PHE A 1 103 ? 16.256 -4.579 -2.277 1.00 94.25 103 PHE A C 1
ATOM 790 O O . PHE A 1 103 ? 17.123 -4.433 -1.425 1.00 94.25 103 PHE A O 1
ATOM 797 N N . GLU A 1 104 ? 16.066 -5.743 -2.874 1.00 92.06 104 GLU A N 1
ATOM 798 C CA . GLU A 1 104 ? 16.961 -6.896 -2.704 1.00 92.06 104 GLU A CA 1
ATOM 799 C C . GLU A 1 104 ? 17.729 -7.155 -3.998 1.00 92.06 104 GLU A C 1
ATOM 801 O O . GLU A 1 104 ? 18.888 -7.568 -3.988 1.00 92.06 104 GLU A O 1
ATOM 806 N N . VAL A 1 105 ? 17.085 -6.864 -5.130 1.00 90.31 105 VAL A N 1
ATOM 807 C CA . VAL A 1 105 ? 17.657 -6.970 -6.468 1.00 90.31 105 VAL A CA 1
ATOM 808 C C . VAL A 1 105 ? 17.247 -5.743 -7.265 1.00 90.31 105 VAL A C 1
ATOM 810 O O . VAL A 1 105 ? 16.067 -5.408 -7.302 1.00 90.31 105 VAL A O 1
ATOM 813 N N . VAL A 1 106 ? 18.209 -5.109 -7.937 1.00 92.62 106 VAL A N 1
ATOM 814 C CA . VAL A 1 106 ? 17.966 -4.037 -8.910 1.00 92.62 106 VAL A CA 1
ATOM 815 C C . VAL A 1 106 ? 18.842 -4.285 -10.132 1.00 92.62 106 VAL A C 1
ATOM 817 O O . VAL A 1 106 ? 20.066 -4.208 -10.063 1.00 92.62 106 VAL A O 1
ATOM 820 N N . LYS A 1 107 ? 18.208 -4.620 -11.253 1.00 91.44 107 LYS A N 1
ATOM 821 C CA . LYS A 1 107 ? 18.837 -4.840 -12.558 1.00 91.44 107 LYS A CA 1
ATOM 822 C C . LYS A 1 107 ? 17.979 -4.184 -13.631 1.00 91.44 107 LYS A C 1
ATOM 824 O O . LYS A 1 107 ? 17.318 -4.873 -14.410 1.00 91.44 107 LYS A O 1
ATOM 829 N N . LEU A 1 108 ? 17.952 -2.853 -13.619 1.00 91.19 108 LEU A N 1
ATOM 830 C CA . LEU A 1 108 ? 17.287 -2.043 -14.641 1.00 91.19 108 LEU A CA 1
ATOM 831 C C . LEU A 1 108 ? 18.252 -1.703 -15.777 1.00 91.19 108 LEU A C 1
ATOM 833 O O . LEU A 1 108 ? 19.428 -2.084 -15.750 1.00 91.19 108 LEU A O 1
ATOM 837 N N . GLU A 1 109 ? 17.739 -1.046 -16.810 1.00 88.50 109 GLU A N 1
ATOM 838 C CA . GLU A 1 109 ? 18.599 -0.410 -17.794 1.00 88.50 109 GLU A CA 1
ATOM 839 C C . GLU A 1 109 ? 19.281 0.806 -17.142 1.00 88.50 109 GLU A C 1
ATOM 841 O O . GLU A 1 109 ? 18.630 1.633 -16.511 1.00 88.50 109 GLU A O 1
ATOM 846 N N . ASN A 1 110 ? 20.614 0.891 -17.238 1.00 81.56 110 ASN A N 1
ATOM 847 C CA . ASN A 1 110 ? 21.404 1.961 -16.611 1.00 81.56 110 ASN A CA 1
ATOM 848 C C . ASN A 1 110 ? 22.307 2.696 -17.605 1.00 81.56 110 ASN A C 1
ATOM 850 O O . ASN A 1 110 ? 23.468 3.017 -17.338 1.00 81.56 110 ASN A O 1
ATOM 854 N N . PHE A 1 111 ? 21.793 2.932 -18.807 1.00 78.75 111 PHE A N 1
ATOM 855 C CA . PHE A 1 111 ? 22.516 3.712 -19.795 1.00 78.75 111 PHE A CA 1
ATOM 856 C C . PHE A 1 111 ? 22.401 5.211 -19.474 1.00 78.75 111 PHE A C 1
ATOM 858 O O . PHE A 1 111 ? 21.328 5.707 -19.143 1.00 78.75 111 PHE A O 1
ATOM 865 N N . TYR A 1 112 ? 23.528 5.933 -19.513 1.00 75.00 112 TYR A N 1
ATOM 866 C CA . TYR A 1 112 ? 23.616 7.383 -19.265 1.00 75.00 112 TYR A CA 1
ATOM 867 C C . TYR A 1 112 ? 22.902 7.914 -17.999 1.00 75.00 112 TYR A C 1
ATOM 869 O O . TYR A 1 112 ? 22.429 9.049 -17.994 1.00 75.00 112 TYR A O 1
ATOM 877 N N . GLY A 1 113 ? 22.858 7.140 -16.908 1.00 70.94 113 GLY A N 1
ATOM 878 C CA . GLY A 1 113 ? 22.256 7.594 -15.645 1.00 70.94 113 GLY A CA 1
ATOM 879 C C . GLY A 1 113 ? 20.725 7.529 -15.605 1.00 70.94 113 GLY A C 1
ATOM 880 O O . GLY A 1 113 ? 20.117 8.241 -14.812 1.00 70.94 113 GLY A O 1
ATOM 881 N N . CYS A 1 114 ? 20.128 6.666 -16.432 1.00 75.50 114 CYS A N 1
ATOM 882 C CA . CYS A 1 114 ? 18.716 6.258 -16.389 1.00 75.50 114 CYS A CA 1
ATOM 883 C C . CYS A 1 114 ? 17.710 7.371 -16.647 1.00 75.50 114 CYS A C 1
ATOM 885 O O . CYS A 1 114 ? 16.904 7.719 -15.785 1.00 75.50 114 CYS A O 1
ATOM 887 N N . PRO A 1 115 ? 17.731 7.937 -17.856 1.00 75.62 115 PRO A N 1
ATOM 888 C CA . PRO A 1 115 ? 16.687 8.859 -18.274 1.00 75.62 115 PRO A CA 1
ATOM 889 C C . PRO A 1 115 ? 15.317 8.182 -18.467 1.00 75.62 115 PRO A C 1
ATOM 891 O O . PRO A 1 115 ? 14.315 8.893 -18.476 1.00 75.62 115 PRO A O 1
ATOM 894 N N . TRP A 1 116 ? 15.265 6.851 -18.614 1.00 81.06 116 TRP A N 1
ATOM 895 C CA . TRP A 1 116 ? 14.090 6.145 -19.139 1.00 81.06 116 TRP A CA 1
ATOM 896 C C . TRP A 1 116 ? 13.528 5.091 -18.178 1.00 81.06 116 TRP A C 1
ATOM 898 O O . TRP A 1 116 ? 12.390 5.230 -17.723 1.00 81.06 116 TRP A O 1
ATOM 908 N N . ASP A 1 117 ? 14.355 4.109 -17.806 1.00 91.25 117 ASP A N 1
ATOM 909 C CA . ASP A 1 117 ? 13.976 3.020 -16.906 1.00 91.25 117 ASP A CA 1
ATOM 910 C C . ASP A 1 117 ? 14.355 3.345 -15.464 1.00 91.25 117 ASP A C 1
ATOM 912 O O . ASP A 1 117 ? 15.520 3.270 -15.059 1.00 91.25 117 ASP A O 1
ATOM 916 N N . ILE A 1 118 ? 13.360 3.731 -14.670 1.00 92.44 118 ILE A N 1
ATOM 917 C CA . ILE A 1 118 ? 13.584 4.271 -13.330 1.00 92.44 118 ILE A CA 1
ATOM 918 C C . ILE A 1 118 ? 12.573 3.757 -12.323 1.00 92.44 118 ILE A C 1
ATOM 92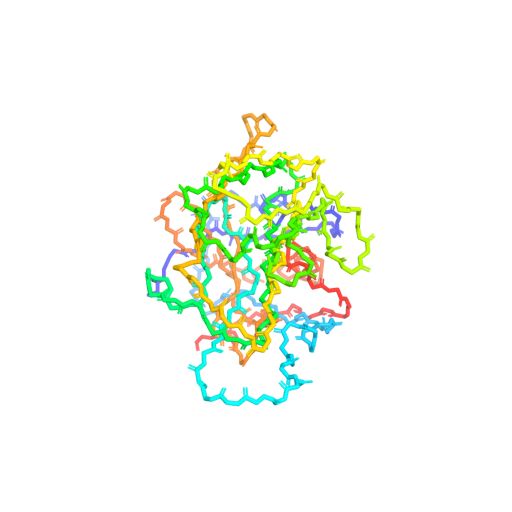0 O O . ILE A 1 118 ? 11.388 3.586 -12.611 1.00 92.44 118 ILE A O 1
ATOM 924 N N . VAL A 1 119 ? 13.054 3.581 -11.096 1.00 94.44 119 VAL A N 1
ATOM 925 C CA . VAL A 1 119 ? 12.214 3.459 -9.910 1.00 94.44 119 VAL A CA 1
ATOM 926 C C . VAL A 1 119 ? 12.330 4.749 -9.109 1.00 94.44 119 VAL A C 1
ATOM 928 O O . VAL A 1 119 ? 13.430 5.212 -8.800 1.00 94.44 119 VAL A O 1
ATOM 931 N N . GLU A 1 120 ? 11.186 5.327 -8.769 1.00 92.56 120 GLU A N 1
ATOM 932 C CA . GLU A 1 120 ? 11.055 6.527 -7.954 1.00 92.56 120 GLU A CA 1
ATOM 933 C C . GLU A 1 120 ? 10.237 6.242 -6.697 1.00 92.56 120 GLU A C 1
ATOM 935 O O . GLU A 1 120 ? 9.256 5.498 -6.723 1.00 92.56 120 GLU A O 1
ATOM 940 N N . ILE A 1 121 ? 10.654 6.834 -5.583 1.00 93.75 121 ILE A N 1
ATOM 941 C CA . ILE A 1 121 ? 10.097 6.575 -4.257 1.00 93.75 121 ILE A CA 1
ATOM 942 C C . ILE A 1 121 ? 9.606 7.891 -3.692 1.00 93.75 121 ILE A C 1
ATOM 944 O O . ILE A 1 121 ? 10.310 8.897 -3.747 1.00 93.75 121 ILE A O 1
ATOM 948 N N . PHE A 1 122 ? 8.418 7.876 -3.107 1.00 91.31 122 PHE A N 1
ATOM 949 C CA . PHE A 1 122 ? 7.758 9.052 -2.567 1.00 91.31 122 PHE A CA 1
ATOM 950 C C . PHE A 1 122 ? 7.363 8.821 -1.115 1.00 91.31 122 PHE A C 1
ATOM 952 O O . PHE A 1 122 ? 6.880 7.750 -0.750 1.00 91.31 122 PHE A O 1
ATOM 959 N N . ASN A 1 123 ? 7.535 9.847 -0.288 1.00 86.69 123 ASN A N 1
ATOM 960 C CA . ASN A 1 123 ? 7.227 9.808 1.143 1.00 86.69 123 ASN A CA 1
ATOM 961 C C . ASN A 1 123 ? 5.738 10.100 1.426 1.00 86.69 123 ASN A C 1
ATOM 963 O O . ASN A 1 123 ? 5.411 11.024 2.171 1.00 86.69 123 ASN A O 1
ATOM 967 N N . GLY A 1 124 ? 4.848 9.403 0.722 1.00 86.00 124 GLY A N 1
ATOM 968 C CA . GLY A 1 124 ? 3.399 9.607 0.727 1.00 86.00 124 GLY A CA 1
ATOM 969 C C . GLY A 1 124 ? 2.785 9.263 -0.636 1.00 86.00 124 GLY A C 1
ATOM 970 O O . GLY A 1 124 ? 3.426 8.563 -1.427 1.00 86.00 124 GLY A O 1
ATOM 971 N N . PRO A 1 125 ? 1.583 9.777 -0.963 1.00 79.69 125 PRO A N 1
ATOM 972 C CA . PRO A 1 125 ? 0.958 9.568 -2.270 1.00 79.69 125 PRO A CA 1
ATOM 973 C C . PRO A 1 125 ? 1.791 10.204 -3.393 1.00 79.69 125 PRO A C 1
ATOM 975 O O . PRO A 1 125 ? 2.041 11.415 -3.356 1.00 79.69 125 PRO A O 1
ATOM 978 N N . TYR A 1 126 ? 2.189 9.443 -4.419 1.00 76.62 126 TYR A N 1
ATOM 979 C CA . TYR A 1 126 ? 3.089 9.936 -5.484 1.00 76.62 126 TYR A CA 1
ATOM 980 C C . TYR A 1 126 ? 2.565 11.174 -6.241 1.00 76.62 126 TYR A C 1
ATOM 982 O O . TYR A 1 126 ? 3.346 11.968 -6.754 1.00 76.62 126 TYR A O 1
ATOM 990 N N . SER A 1 127 ? 1.245 11.383 -6.287 1.00 74.06 127 SER A N 1
ATOM 991 C CA . SER A 1 127 ? 0.613 12.520 -6.975 1.00 74.06 127 SER A CA 1
ATOM 992 C C . SER A 1 127 ? 0.736 13.856 -6.231 1.00 74.06 127 SER A C 1
ATOM 994 O O . SER A 1 127 ? 0.453 14.908 -6.807 1.00 74.06 127 SER A O 1
ATOM 996 N N . LYS A 1 128 ? 1.113 13.833 -4.946 1.00 74.94 128 LYS A N 1
ATOM 997 C CA . LYS A 1 128 ? 1.089 15.007 -4.052 1.00 74.94 128 LYS A CA 1
ATOM 998 C C . LYS A 1 128 ? 2.295 15.117 -3.115 1.00 74.94 128 LYS A C 1
ATOM 1000 O O . LYS A 1 128 ? 2.352 16.067 -2.338 1.00 74.94 128 LYS A O 1
ATOM 1005 N N . SER A 1 129 ? 3.227 14.168 -3.140 1.00 77.88 129 SER A N 1
ATOM 1006 C CA . SER A 1 129 ? 4.333 14.100 -2.176 1.00 77.88 129 SER A CA 1
ATOM 1007 C C . SER A 1 129 ? 5.704 14.257 -2.832 1.00 77.88 129 SER A C 1
ATOM 1009 O O . SER A 1 129 ? 5.855 14.216 -4.052 1.00 77.88 129 SER A O 1
ATOM 1011 N N . PHE A 1 130 ? 6.710 14.513 -1.996 1.00 78.94 130 PHE A N 1
ATOM 1012 C CA . PHE A 1 130 ? 8.082 14.743 -2.431 1.00 78.94 130 PHE A CA 1
ATOM 1013 C C . PHE A 1 130 ? 8.799 13.420 -2.739 1.00 78.94 130 PHE A C 1
ATOM 1015 O O . PHE A 1 130 ? 8.648 12.435 -2.012 1.00 78.94 130 PHE A O 1
ATOM 1022 N N . SER A 1 131 ? 9.608 13.435 -3.801 1.00 89.00 131 SER A N 1
ATOM 1023 C CA . SER A 1 131 ? 10.444 12.310 -4.223 1.00 89.00 131 SER A CA 1
ATOM 1024 C C . SER A 1 131 ? 11.620 12.120 -3.264 1.00 89.00 131 SER A C 1
ATOM 1026 O O . SER A 1 131 ? 12.471 12.996 -3.128 1.00 89.00 131 SER A O 1
ATOM 1028 N N . LEU A 1 132 ? 11.679 10.969 -2.598 1.00 88.00 132 LEU A N 1
ATOM 1029 C CA . LEU A 1 132 ? 12.813 10.552 -1.769 1.00 88.00 132 LEU A CA 1
ATOM 1030 C C . LEU A 1 132 ? 14.045 10.204 -2.611 1.00 88.00 132 LEU A C 1
ATOM 1032 O O . LEU A 1 132 ? 15.167 10.248 -2.107 1.00 88.00 132 LEU A O 1
ATOM 1036 N N . GLY A 1 133 ? 13.850 9.864 -3.884 1.00 87.94 133 GLY A N 1
ATOM 1037 C CA . GLY A 1 133 ? 14.931 9.576 -4.813 1.00 87.94 133 GLY A CA 1
ATOM 1038 C C . GLY A 1 133 ? 14.466 8.811 -6.044 1.00 87.94 133 GLY A C 1
ATOM 1039 O O . GLY A 1 133 ? 13.381 8.234 -6.067 1.00 87.94 133 GLY A O 1
ATOM 1040 N N . LYS A 1 134 ? 15.333 8.793 -7.059 1.00 90.38 134 LYS A N 1
ATOM 1041 C CA . LYS A 1 134 ? 15.197 7.993 -8.281 1.00 90.38 134 LYS A CA 1
ATOM 1042 C C . LYS A 1 134 ? 16.435 7.125 -8.433 1.00 90.38 134 LYS A C 1
ATOM 1044 O O . LYS A 1 134 ? 17.543 7.599 -8.171 1.00 90.38 134 LYS A O 1
ATOM 1049 N N . PHE A 1 135 ? 16.264 5.882 -8.859 1.00 90.69 135 PHE A N 1
ATOM 1050 C CA . PHE A 1 135 ? 17.386 4.988 -9.104 1.00 90.69 135 PHE A CA 1
ATOM 1051 C C . PHE A 1 135 ? 17.062 3.913 -10.146 1.00 90.69 135 PHE A C 1
ATOM 1053 O O . PHE A 1 135 ? 15.919 3.697 -10.540 1.00 90.69 135 PHE A O 1
ATOM 1060 N N . CYS A 1 136 ? 18.124 3.241 -10.571 1.00 88.38 136 CYS A N 1
ATOM 1061 C CA . CYS A 1 136 ? 18.143 2.229 -11.630 1.00 88.38 136 CYS A CA 1
ATOM 1062 C C . CYS A 1 136 ? 19.449 1.404 -11.644 1.00 88.38 136 CYS A C 1
ATOM 1064 O O . CYS A 1 136 ? 19.638 0.516 -12.475 1.00 88.38 136 CYS A O 1
ATOM 1066 N N . SER A 1 137 ? 20.395 1.730 -10.760 1.00 82.38 137 SER A N 1
ATOM 1067 C CA . SER A 1 137 ? 21.708 1.098 -10.671 1.00 82.38 137 SER A CA 1
ATOM 1068 C C . SER A 1 137 ? 21.686 -0.127 -9.760 1.00 82.38 137 SER A C 1
ATOM 1070 O O . SER A 1 137 ? 20.787 -0.291 -8.945 1.00 82.38 137 SER A O 1
ATOM 1072 N N . GLU A 1 138 ? 22.730 -0.955 -9.840 1.00 68.94 138 GLU A N 1
ATOM 1073 C CA . GLU A 1 138 ? 22.875 -2.180 -9.032 1.00 68.94 138 GLU A CA 1
ATOM 1074 C C . GLU A 1 138 ? 23.166 -1.928 -7.542 1.00 68.94 138 GLU A C 1
ATOM 1076 O O . GLU A 1 138 ? 23.263 -2.861 -6.747 1.00 68.94 138 GLU A O 1
ATOM 1081 N N . THR A 1 139 ? 23.322 -0.668 -7.135 1.00 78.00 139 THR A N 1
ATOM 1082 C CA . THR A 1 139 ? 23.282 -0.303 -5.718 1.00 78.00 139 THR A CA 1
ATOM 1083 C C . THR A 1 139 ? 21.914 -0.655 -5.172 1.00 78.00 139 THR A C 1
ATOM 1085 O O . THR A 1 139 ? 20.916 -0.267 -5.763 1.00 78.00 139 THR A O 1
ATOM 1088 N N . ILE A 1 140 ? 21.877 -1.355 -4.048 1.00 80.62 140 ILE A N 1
ATOM 1089 C CA . ILE A 1 140 ? 20.650 -1.826 -3.419 1.00 80.62 140 ILE A CA 1
ATOM 1090 C C . ILE A 1 140 ? 20.216 -0.785 -2.373 1.00 80.62 140 ILE A C 1
ATOM 1092 O O . ILE A 1 140 ? 20.786 -0.769 -1.277 1.00 80.62 140 ILE A O 1
ATOM 1096 N N . PRO A 1 141 ? 19.292 0.144 -2.692 1.00 85.50 141 PRO A N 1
ATOM 1097 C CA . PRO A 1 141 ? 18.930 1.202 -1.765 1.00 85.50 141 PRO A CA 1
ATOM 1098 C C . PRO A 1 141 ? 17.946 0.713 -0.700 1.00 85.50 141 PRO A C 1
ATOM 1100 O O . PRO A 1 141 ? 17.121 -0.178 -0.924 1.00 85.50 141 PRO A O 1
ATOM 1103 N N . VAL A 1 142 ? 18.011 1.372 0.453 1.00 90.88 142 VAL A N 1
ATOM 1104 C CA . VAL A 1 142 ? 17.039 1.243 1.537 1.00 90.88 142 VAL A CA 1
ATOM 1105 C C . VAL A 1 142 ? 16.464 2.627 1.800 1.00 90.88 142 VAL A C 1
ATOM 1107 O O . VAL A 1 142 ? 17.215 3.591 1.946 1.00 90.88 142 VAL A O 1
ATOM 1110 N N . PHE A 1 143 ? 15.142 2.716 1.869 1.00 90.19 143 PHE A N 1
ATOM 1111 C CA . PHE A 1 143 ? 14.416 3.947 2.146 1.00 90.19 143 PHE A CA 1
ATOM 1112 C C . PHE A 1 143 ? 13.615 3.789 3.429 1.00 90.19 143 PHE A C 1
ATOM 1114 O O . PHE A 1 143 ? 12.959 2.770 3.641 1.00 90.19 143 PHE A O 1
ATOM 1121 N N . THR A 1 144 ? 13.638 4.824 4.260 1.00 87.44 144 THR A N 1
ATOM 1122 C CA . THR A 1 144 ? 12.775 4.913 5.434 1.00 87.44 144 THR A CA 1
ATOM 1123 C C . THR A 1 144 ? 11.815 6.073 5.230 1.00 87.44 144 THR A C 1
ATOM 1125 O O . THR A 1 144 ? 12.237 7.195 4.955 1.00 87.44 144 THR A O 1
ATOM 1128 N N . SER A 1 145 ? 10.526 5.786 5.337 1.00 84.69 145 SER A N 1
ATOM 1129 C CA . SER A 1 145 ? 9.460 6.780 5.325 1.00 84.69 145 SER A CA 1
ATOM 1130 C C . SER A 1 145 ? 9.497 7.614 6.604 1.00 84.69 145 SER A C 1
ATOM 1132 O O . SER A 1 145 ? 9.895 7.120 7.657 1.00 84.69 145 SER A O 1
ATOM 1134 N N . SER A 1 146 ? 9.029 8.859 6.534 1.00 79.75 146 SER A N 1
ATOM 1135 C CA . SER A 1 146 ? 8.720 9.679 7.717 1.00 79.75 146 SER A CA 1
ATOM 1136 C C . SER A 1 146 ? 7.231 9.657 8.091 1.00 79.75 146 SER A C 1
ATOM 1138 O O . SER A 1 146 ? 6.789 10.467 8.900 1.00 79.75 146 SER A O 1
ATOM 1140 N N . SER A 1 147 ? 6.444 8.817 7.424 1.00 80.81 147 SER A N 1
ATOM 1141 C CA . SER A 1 147 ? 5.004 8.646 7.609 1.00 80.81 147 SER A CA 1
ATOM 1142 C C . SER A 1 147 ? 4.610 7.164 7.521 1.00 80.81 147 SER A C 1
ATOM 1144 O O . SER A 1 147 ? 5.441 6.292 7.241 1.00 80.81 147 SER A O 1
ATOM 1146 N N . ASN A 1 148 ? 3.328 6.867 7.692 1.00 84.06 148 ASN A N 1
ATOM 1147 C CA . ASN A 1 148 ? 2.773 5.533 7.485 1.00 84.06 148 ASN A CA 1
ATOM 1148 C C . ASN A 1 148 ? 2.427 5.233 6.012 1.00 84.06 148 ASN A C 1
ATOM 1150 O O . ASN A 1 148 ? 1.787 4.222 5.731 1.00 84.06 148 ASN A O 1
ATOM 1154 N N . HIS A 1 149 ? 2.829 6.103 5.079 1.00 88.50 149 HIS A N 1
ATOM 1155 C CA . HIS A 1 149 ? 2.483 6.031 3.661 1.00 88.50 149 HIS A CA 1
ATOM 1156 C C . HIS A 1 149 ? 3.728 6.235 2.786 1.00 88.50 149 HIS A C 1
ATOM 1158 O O . HIS A 1 149 ? 4.440 7.230 2.916 1.00 88.50 149 HIS A O 1
ATOM 1164 N N . MET A 1 150 ? 4.002 5.305 1.874 1.00 92.56 150 MET A N 1
ATOM 1165 C CA . MET A 1 150 ? 5.066 5.414 0.873 1.00 92.56 150 MET A CA 1
ATOM 1166 C C . MET A 1 150 ? 4.544 4.951 -0.490 1.00 92.56 150 MET A C 1
ATOM 1168 O O . MET A 1 150 ? 3.893 3.916 -0.570 1.00 92.56 150 MET A O 1
ATOM 1172 N N . SER A 1 151 ? 4.863 5.672 -1.567 1.00 93.69 151 SER A N 1
ATOM 1173 C CA . SER A 1 151 ? 4.582 5.206 -2.934 1.00 93.69 151 SER A CA 1
ATOM 1174 C C . SER A 1 151 ? 5.868 4.831 -3.659 1.00 93.69 151 SER A C 1
ATOM 1176 O O . SER A 1 151 ? 6.875 5.532 -3.548 1.00 93.69 151 SER A O 1
ATOM 1178 N N . VAL A 1 152 ? 5.819 3.764 -4.451 1.00 95.44 152 VAL A N 1
ATOM 1179 C CA . VAL A 1 152 ? 6.909 3.321 -5.328 1.00 95.44 152 VAL A CA 1
ATOM 1180 C C . VAL A 1 152 ? 6.391 3.287 -6.754 1.00 95.44 152 VAL A C 1
ATOM 1182 O O . VAL A 1 152 ? 5.412 2.605 -7.040 1.00 95.44 152 VAL A O 1
ATOM 1185 N N . VAL A 1 153 ? 7.044 4.016 -7.652 1.00 93.69 153 VAL A N 1
ATOM 1186 C CA . VAL A 1 153 ? 6.656 4.120 -9.059 1.00 93.69 153 VAL A CA 1
ATOM 1187 C C . VAL A 1 153 ? 7.786 3.589 -9.923 1.00 93.69 153 VAL A C 1
ATOM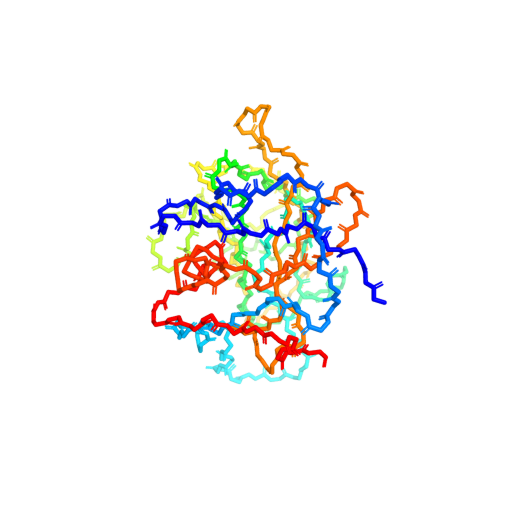 1189 O O . VAL A 1 153 ? 8.910 4.074 -9.844 1.00 93.69 153 VAL A O 1
ATOM 1192 N N . PHE A 1 154 ? 7.487 2.595 -10.751 1.00 94.44 154 PHE A N 1
ATOM 1193 C CA . PHE A 1 154 ? 8.384 2.077 -11.773 1.00 94.44 154 PHE A CA 1
ATOM 1194 C C . PHE A 1 154 ? 7.893 2.509 -13.150 1.00 94.44 154 PHE A C 1
ATOM 1196 O O . PHE A 1 154 ? 6.726 2.294 -13.484 1.00 94.44 154 PHE A O 1
ATOM 1203 N N . HIS A 1 155 ? 8.795 3.094 -13.928 1.00 91.25 155 HIS A N 1
ATOM 1204 C CA . HIS A 1 155 ? 8.575 3.497 -15.308 1.00 91.25 155 HIS A CA 1
ATOM 1205 C C . HIS A 1 155 ? 9.595 2.794 -16.206 1.00 91.25 155 HIS A C 1
ATOM 1207 O O . HIS A 1 155 ? 10.780 2.782 -15.864 1.00 91.25 155 HIS A O 1
ATOM 1213 N N . SER A 1 156 ? 9.138 2.246 -17.333 1.00 90.88 156 SER A N 1
ATOM 1214 C CA . SER A 1 156 ? 10.002 1.750 -18.408 1.00 90.88 156 SER A CA 1
ATOM 1215 C C . SER A 1 156 ? 9.663 2.401 -19.748 1.00 90.88 156 SER A C 1
ATOM 1217 O O . SER A 1 156 ? 8.517 2.798 -19.965 1.00 90.88 156 SER A O 1
ATOM 1219 N N . ASP A 1 157 ? 10.612 2.434 -20.676 1.00 87.00 157 ASP A N 1
ATOM 1220 C CA . ASP A 1 157 ? 10.394 2.932 -22.040 1.00 87.00 157 ASP A CA 1
ATOM 1221 C C . ASP A 1 157 ? 10.144 1.821 -23.081 1.00 87.00 157 ASP A C 1
ATOM 1223 O O . ASP A 1 157 ? 9.859 0.672 -22.737 1.00 87.00 157 ASP A O 1
ATOM 1227 N N . ASP A 1 158 ? 10.200 2.199 -24.361 1.00 85.25 158 ASP A N 1
ATOM 1228 C CA . ASP A 1 158 ? 9.958 1.373 -25.546 1.00 85.25 158 ASP A CA 1
ATOM 1229 C C . ASP A 1 158 ? 11.115 0.409 -25.903 1.00 85.25 158 ASP A C 1
ATOM 1231 O O . ASP A 1 158 ? 10.964 -0.422 -26.809 1.00 85.25 158 ASP A O 1
ATOM 1235 N N . ILE A 1 159 ? 12.298 0.528 -25.286 1.00 78.94 159 ILE A N 1
ATOM 1236 C CA . ILE A 1 159 ? 13.538 -0.093 -25.775 1.00 78.94 159 ILE A CA 1
ATOM 1237 C C . ILE A 1 159 ? 14.307 -0.783 -24.638 1.00 78.94 159 ILE A C 1
ATOM 1239 O O . ILE A 1 159 ? 14.473 -0.269 -23.556 1.00 78.94 159 ILE A O 1
ATOM 1243 N N . ALA A 1 160 ? 14.867 -1.961 -24.936 1.00 79.62 160 ALA A N 1
ATOM 1244 C CA . ALA A 1 160 ? 15.910 -2.621 -24.138 1.00 79.62 160 ALA A CA 1
ATOM 1245 C C . ALA A 1 160 ? 15.624 -2.810 -22.630 1.00 79.62 160 ALA A C 1
ATOM 1247 O O . ALA A 1 160 ? 16.085 -2.071 -21.777 1.00 79.62 160 ALA A O 1
ATOM 1248 N N . THR A 1 161 ? 15.039 -3.956 -22.277 1.00 89.12 161 THR A N 1
ATOM 1249 C CA . THR A 1 161 ? 14.750 -4.288 -20.874 1.00 89.12 161 THR A CA 1
ATOM 1250 C C . THR A 1 161 ? 15.764 -5.246 -20.241 1.00 89.12 161 THR A C 1
ATOM 1252 O O . THR A 1 161 ? 16.522 -5.971 -20.914 1.00 89.12 161 THR A O 1
ATOM 1255 N N . ASN A 1 162 ? 15.752 -5.302 -18.910 1.00 91.25 162 ASN A N 1
ATOM 1256 C CA . ASN A 1 162 ? 16.624 -6.142 -18.086 1.00 91.25 162 ASN A CA 1
ATOM 1257 C C . ASN A 1 162 ? 15.804 -6.930 -17.040 1.00 91.25 162 ASN A C 1
ATOM 1259 O O . ASN A 1 162 ? 14.582 -6.868 -17.048 1.00 91.25 162 ASN A O 1
ATOM 1263 N N . ILE A 1 163 ? 16.449 -7.732 -16.187 1.00 91.94 163 ILE A N 1
ATOM 1264 C CA . ILE A 1 163 ? 15.815 -8.669 -15.233 1.00 91.94 163 ILE A CA 1
ATOM 1265 C C . ILE A 1 163 ? 14.829 -7.981 -14.273 1.00 91.94 163 ILE A C 1
ATOM 1267 O O . ILE A 1 163 ? 13.916 -8.634 -13.777 1.00 91.94 163 ILE A O 1
ATOM 1271 N N . GLY A 1 164 ? 14.990 -6.683 -14.012 1.00 93.75 164 GLY A N 1
ATOM 1272 C CA . GLY A 1 164 ? 14.062 -5.922 -13.184 1.00 93.75 164 GLY A CA 1
ATOM 1273 C C . GLY A 1 164 ? 14.483 -5.845 -11.730 1.00 93.75 164 GLY A C 1
ATOM 1274 O O . GLY A 1 164 ? 15.677 -5.787 -11.425 1.00 93.75 164 GLY A O 1
ATOM 1275 N N . PHE A 1 165 ? 13.511 -5.804 -10.827 1.00 94.88 165 PHE A N 1
ATOM 1276 C CA . PHE A 1 165 ? 13.772 -5.636 -9.404 1.00 94.88 165 PHE A CA 1
ATOM 1277 C C . PHE A 1 165 ? 12.862 -6.495 -8.533 1.00 94.88 165 PHE A C 1
ATOM 1279 O O . PHE A 1 165 ? 11.761 -6.874 -8.932 1.00 94.88 165 PHE A O 1
ATOM 1286 N N . TYR A 1 166 ? 13.327 -6.733 -7.312 1.00 94.81 166 TYR A N 1
ATOM 1287 C CA . TYR A 1 166 ? 12.559 -7.323 -6.224 1.00 94.81 166 TYR A CA 1
ATOM 1288 C C . TYR A 1 166 ? 12.772 -6.482 -4.969 1.00 94.81 166 TYR A C 1
ATOM 1290 O O . TYR A 1 166 ? 13.911 -6.112 -4.667 1.00 94.81 166 TYR A O 1
ATOM 1298 N N . ALA A 1 167 ? 11.689 -6.167 -4.268 1.00 96.06 167 ALA A N 1
ATOM 1299 C CA . ALA A 1 167 ? 11.702 -5.333 -3.079 1.00 96.06 167 ALA A CA 1
ATOM 1300 C C . ALA A 1 167 ? 10.814 -5.920 -1.983 1.00 96.06 167 ALA A C 1
ATOM 1302 O O . ALA A 1 167 ? 9.777 -6.530 -2.252 1.00 96.06 167 ALA A O 1
ATOM 1303 N N . SER A 1 168 ? 11.213 -5.683 -0.742 1.00 95.19 168 SER A N 1
ATOM 1304 C CA . SER A 1 168 ? 10.452 -5.997 0.457 1.00 95.19 168 SER A CA 1
ATOM 1305 C C . SER A 1 168 ? 10.274 -4.748 1.309 1.00 95.19 168 SER A C 1
ATOM 1307 O O . SER A 1 168 ? 11.095 -3.827 1.295 1.00 95.19 168 SER A O 1
ATOM 1309 N N . TYR A 1 169 ? 9.160 -4.691 2.026 1.00 94.69 169 TYR A N 1
ATOM 1310 C CA . TYR A 1 169 ? 8.857 -3.607 2.941 1.00 94.69 169 TYR A CA 1
ATOM 1311 C C . TYR A 1 169 ? 8.355 -4.153 4.273 1.00 94.69 169 TYR A C 1
ATOM 1313 O O . TYR A 1 169 ? 7.736 -5.217 4.346 1.00 94.69 169 TYR A O 1
ATOM 1321 N N . GLU A 1 170 ? 8.611 -3.393 5.327 1.00 92.00 170 GLU A N 1
ATOM 1322 C CA . GLU A 1 170 ? 8.148 -3.681 6.677 1.00 92.00 170 GLU A CA 1
ATOM 1323 C C . GLU A 1 170 ? 7.803 -2.384 7.412 1.00 92.00 170 GLU A C 1
ATOM 1325 O O . GLU A 1 170 ? 8.420 -1.333 7.209 1.00 92.00 170 GLU A O 1
ATOM 1330 N N . SER A 1 171 ? 6.804 -2.456 8.281 1.00 88.38 171 SER A N 1
ATOM 1331 C CA . SER A 1 171 ? 6.443 -1.400 9.207 1.00 88.38 171 SER A CA 1
ATOM 1332 C C . SER A 1 171 ? 7.403 -1.432 10.392 1.00 88.38 171 SER A C 1
ATOM 1334 O O . SER A 1 171 ? 7.405 -2.363 11.197 1.00 88.38 171 SER A O 1
ATOM 1336 N N . LEU A 1 172 ? 8.196 -0.383 10.526 1.00 83.44 172 LEU A N 1
ATOM 1337 C CA . LEU A 1 172 ? 8.896 -0.044 11.748 1.00 83.44 172 LEU A CA 1
ATOM 1338 C C . LEU A 1 172 ? 7.886 0.619 12.684 1.00 83.44 172 LEU A C 1
ATOM 1340 O O . LEU A 1 172 ? 7.546 1.793 12.525 1.00 83.44 172 LEU A O 1
ATOM 1344 N N . LEU A 1 173 ? 7.370 -0.144 13.641 1.00 69.88 173 LEU A N 1
ATOM 1345 C CA . LEU A 1 173 ? 6.560 0.413 14.717 1.00 69.88 173 LEU A CA 1
ATOM 1346 C C . LEU A 1 173 ? 7.398 1.460 15.462 1.00 69.88 173 LEU A C 1
ATOM 1348 O O . LEU A 1 173 ? 8.450 1.133 16.014 1.00 69.88 173 LEU A O 1
ATOM 1352 N N . GLN A 1 174 ? 6.952 2.719 15.468 1.00 58.03 174 GLN A N 1
ATOM 1353 C CA . GLN A 1 174 ? 7.380 3.641 16.512 1.00 58.03 174 GLN A CA 1
ATOM 1354 C C . GLN A 1 174 ? 6.548 3.289 17.746 1.00 58.03 174 GLN A C 1
ATOM 1356 O O . GLN A 1 174 ? 5.380 3.645 17.846 1.00 58.03 174 GLN A O 1
ATOM 1361 N N . ASP A 1 175 ? 7.187 2.540 18.639 1.00 51.06 175 ASP A N 1
ATOM 1362 C CA . ASP A 1 175 ? 6.729 2.106 19.959 1.00 51.06 175 ASP A CA 1
ATOM 1363 C C . ASP A 1 175 ? 5.778 0.894 20.048 1.00 51.06 175 ASP A C 1
ATOM 1365 O O . ASP A 1 175 ? 4.837 0.698 19.282 1.00 51.06 175 ASP A O 1
ATOM 1369 N N . GLU A 1 176 ? 6.077 0.078 21.066 1.00 52.84 176 GLU A N 1
ATOM 1370 C CA . GLU A 1 176 ? 5.459 -1.165 21.557 1.00 52.84 176 GLU A CA 1
ATOM 1371 C C . GLU A 1 176 ? 3.955 -1.048 21.890 1.00 52.84 176 GLU A C 1
ATOM 1373 O O . GLU A 1 176 ? 3.524 -1.215 23.036 1.00 52.84 176 GLU A O 1
ATOM 1378 N N . LYS A 1 177 ? 3.119 -0.726 20.902 1.00 51.28 177 LYS A N 1
ATOM 1379 C CA . LYS A 1 177 ? 1.663 -0.657 21.088 1.00 51.28 177 LYS A CA 1
ATOM 1380 C C . LYS A 1 177 ? 0.839 -1.051 19.865 1.00 51.28 177 LYS A C 1
ATOM 1382 O O . LYS A 1 177 ? -0.343 -0.719 19.819 1.00 51.28 177 LYS A O 1
ATOM 1387 N N . ASP A 1 178 ? 1.426 -1.767 18.908 1.00 56.88 178 ASP A N 1
ATOM 1388 C CA . ASP A 1 178 ? 0.654 -2.429 17.855 1.00 56.88 178 ASP A CA 1
ATOM 1389 C C . ASP A 1 178 ? 0.400 -3.899 18.245 1.00 56.88 178 ASP A C 1
ATOM 1391 O O . ASP A 1 178 ? 1.335 -4.703 18.255 1.00 56.88 178 ASP A O 1
ATOM 1395 N N . PRO A 1 179 ? -0.843 -4.274 18.598 1.00 60.56 179 PRO A N 1
ATOM 1396 C CA . PRO A 1 179 ? -1.219 -5.652 18.912 1.00 60.56 179 PRO A CA 1
ATOM 1397 C C . PRO A 1 179 ? -1.188 -6.607 17.700 1.00 60.56 179 PRO A C 1
ATOM 1399 O O . PRO A 1 179 ? -1.581 -7.766 17.846 1.00 60.56 179 PRO A O 1
ATOM 1402 N N . GLY A 1 180 ? -0.741 -6.159 16.517 1.00 69.94 180 GLY A N 1
ATOM 1403 C CA . GLY A 1 180 ? -0.726 -6.958 15.290 1.00 69.94 180 GLY A CA 1
ATOM 1404 C C . GLY A 1 180 ? -2.124 -7.120 14.700 1.00 69.94 180 GLY A C 1
ATOM 1405 O O . GLY A 1 180 ? -2.442 -8.179 14.155 1.00 69.94 180 GLY A O 1
ATOM 1406 N N . VAL A 1 181 ? -2.965 -6.095 14.866 1.00 82.44 181 VAL A N 1
ATOM 1407 C CA . VAL A 1 181 ? -4.360 -6.101 14.416 1.00 82.44 181 VAL A CA 1
ATOM 1408 C C . VAL A 1 181 ? -4.466 -5.488 13.022 1.00 82.44 181 VAL A C 1
ATOM 1410 O O . VAL A 1 181 ? -3.901 -4.430 12.763 1.00 82.44 181 VAL A O 1
ATOM 1413 N N . ALA A 1 182 ? -5.209 -6.134 12.122 1.00 84.62 182 ALA A N 1
ATOM 1414 C CA . ALA A 1 182 ? -5.472 -5.627 10.771 1.00 84.62 182 ALA A CA 1
ATOM 1415 C C . ALA A 1 182 ? -6.972 -5.622 10.449 1.00 84.62 182 ALA A C 1
ATOM 1417 O O . ALA A 1 182 ? -7.726 -6.388 11.040 1.00 84.62 182 ALA A O 1
ATOM 1418 N N . LEU A 1 183 ? -7.389 -4.786 9.494 1.00 89.31 183 LEU A N 1
ATOM 1419 C CA . LEU A 1 183 ? -8.774 -4.637 9.028 1.00 89.31 183 LEU A CA 1
ATOM 1420 C C . LEU A 1 183 ? -8.880 -4.977 7.533 1.00 89.31 183 LEU A C 1
ATOM 1422 O O . LEU A 1 183 ? -8.013 -4.585 6.749 1.00 89.31 183 LEU A O 1
ATOM 1426 N N . ARG A 1 184 ? -9.957 -5.661 7.127 1.00 87.69 184 ARG A N 1
ATOM 1427 C CA . ARG A 1 184 ? -10.348 -5.848 5.717 1.00 87.69 184 ARG A CA 1
ATOM 1428 C C . ARG A 1 184 ? -11.868 -5.850 5.538 1.00 87.69 184 ARG A C 1
ATOM 1430 O O . ARG A 1 184 ? -12.600 -6.098 6.494 1.00 87.69 184 ARG A O 1
ATOM 1437 N N . LEU A 1 185 ? -12.317 -5.658 4.295 1.00 88.44 185 LEU A N 1
ATOM 1438 C CA . LEU A 1 185 ? -13.699 -5.908 3.872 1.00 88.44 185 LEU A CA 1
ATOM 1439 C C . LEU A 1 185 ? -13.771 -7.202 3.056 1.00 88.44 185 LEU A C 1
ATOM 1441 O O . LEU A 1 185 ? -12.918 -7.447 2.199 1.00 88.44 185 LEU A O 1
ATOM 1445 N N . ALA A 1 186 ? -14.774 -8.035 3.325 1.00 89.44 186 ALA A N 1
ATOM 1446 C CA . ALA A 1 186 ? -14.994 -9.309 2.646 1.00 89.44 186 ALA A CA 1
ATOM 1447 C C . ALA A 1 186 ? -16.378 -9.365 1.980 1.00 89.44 186 ALA A C 1
ATOM 1449 O O . ALA A 1 186 ? -17.322 -8.730 2.440 1.00 89.44 186 ALA A O 1
ATOM 1450 N N . ASN A 1 187 ? -16.502 -10.154 0.907 1.00 87.50 187 ASN A N 1
ATOM 1451 C CA . ASN A 1 187 ? -17.763 -10.467 0.212 1.00 87.50 187 ASN A CA 1
ATOM 1452 C C . ASN A 1 187 ? -18.558 -9.271 -0.364 1.00 87.50 187 ASN A C 1
ATOM 1454 O O . ASN A 1 187 ? -19.700 -9.441 -0.785 1.00 87.50 187 ASN A O 1
ATOM 1458 N N . GLY A 1 188 ? -17.963 -8.080 -0.449 1.00 85.19 188 GLY A N 1
ATOM 1459 C CA . GLY A 1 188 ? -18.524 -6.965 -1.213 1.00 85.19 188 GLY A CA 1
ATOM 1460 C C . GLY A 1 188 ? -18.435 -7.174 -2.726 1.00 85.19 188 GLY A C 1
ATOM 1461 O O . GLY A 1 188 ? -17.573 -7.910 -3.214 1.00 85.19 188 GLY A O 1
ATOM 1462 N N . SER A 1 189 ? -19.290 -6.492 -3.495 1.00 82.44 189 SER A N 1
ATOM 1463 C CA . SER A 1 189 ? -19.206 -6.504 -4.965 1.00 82.44 189 SER A CA 1
ATOM 1464 C C . SER A 1 189 ? -18.033 -5.669 -5.499 1.00 82.44 189 SER A C 1
ATOM 1466 O O . SER A 1 189 ? -17.610 -5.843 -6.644 1.00 82.44 189 SER A O 1
ATOM 1468 N N . HIS A 1 190 ? -17.474 -4.793 -4.658 1.00 76.38 190 HIS A N 1
ATOM 1469 C CA . HIS A 1 190 ? -16.311 -3.958 -4.943 1.00 76.38 190 HIS A CA 1
ATOM 1470 C C . HIS A 1 190 ? -15.491 -3.653 -3.669 1.00 76.38 190 HIS A C 1
ATOM 1472 O O . HIS A 1 190 ? -16.012 -3.804 -2.567 1.00 76.38 190 HIS A O 1
ATOM 1478 N N . PRO A 1 191 ? -14.234 -3.164 -3.781 1.00 77.75 191 PRO A N 1
ATOM 1479 C CA . PRO A 1 191 ? -13.310 -3.027 -2.642 1.00 77.75 191 PRO A CA 1
ATOM 1480 C C . PRO A 1 191 ? -13.750 -2.103 -1.497 1.00 77.75 191 PRO A C 1
ATOM 1482 O O . PRO A 1 191 ? -13.180 -2.176 -0.414 1.00 77.75 191 PRO A O 1
ATOM 1485 N N . CYS A 1 192 ? -14.726 -1.223 -1.733 1.00 84.75 192 CYS A N 1
ATOM 1486 C CA . CYS A 1 192 ? -15.201 -0.247 -0.745 1.00 84.75 192 CYS A CA 1
ATOM 1487 C C . CYS A 1 192 ? -16.496 -0.656 -0.051 1.00 84.75 192 CYS A C 1
ATOM 1489 O O . CYS A 1 192 ? -17.136 0.168 0.594 1.00 84.75 192 CYS A O 1
ATOM 1491 N N . GLU A 1 193 ? -16.918 -1.905 -0.204 1.00 89.44 193 GLU A N 1
ATOM 1492 C CA . GLU A 1 193 ? -18.025 -2.442 0.571 1.00 89.44 193 GLU A CA 1
ATOM 1493 C C . GLU A 1 193 ? -17.720 -3.865 1.013 1.00 89.44 193 GLU A C 1
ATOM 1495 O O . GLU A 1 193 ? -16.874 -4.548 0.432 1.00 89.44 193 GLU A O 1
ATOM 1500 N N . GLY A 1 194 ? -18.420 -4.308 2.045 1.00 92.06 194 GLY A N 1
ATOM 1501 C CA . GLY A 1 194 ? -18.368 -5.688 2.488 1.00 92.06 194 GLY A CA 1
ATOM 1502 C C . GLY A 1 194 ? -18.513 -5.834 3.991 1.00 92.06 194 GLY A C 1
ATOM 1503 O O . GLY A 1 194 ? -18.628 -4.859 4.739 1.00 92.06 194 GLY A O 1
ATOM 1504 N N . ARG A 1 195 ? -18.468 -7.093 4.417 1.00 94.62 195 ARG A N 1
ATOM 1505 C CA . ARG A 1 195 ? -18.417 -7.497 5.818 1.00 94.62 195 ARG A CA 1
ATOM 1506 C C . ARG A 1 195 ? -17.090 -7.081 6.437 1.00 94.62 195 ARG A C 1
ATOM 1508 O O . ARG A 1 195 ? -16.033 -7.309 5.845 1.00 94.62 195 ARG A O 1
ATOM 1515 N N . VAL A 1 196 ? -17.153 -6.497 7.627 1.00 95.19 196 VAL A N 1
ATOM 1516 C CA . VAL A 1 196 ? -15.982 -6.025 8.371 1.00 95.19 196 VAL A CA 1
ATOM 1517 C C . VAL A 1 196 ? -15.295 -7.210 9.045 1.00 95.19 196 VAL A C 1
ATOM 1519 O O . VAL A 1 196 ? -15.909 -7.927 9.834 1.00 95.19 196 VAL A O 1
ATOM 1522 N N . GLU A 1 197 ? -14.010 -7.413 8.751 1.00 94.44 197 GLU A N 1
ATOM 1523 C CA . GLU A 1 197 ? -13.207 -8.464 9.376 1.00 94.44 197 GLU A CA 1
ATOM 1524 C C . GLU A 1 197 ? -11.912 -7.912 9.976 1.00 94.44 197 GLU A C 1
ATOM 1526 O O . GLU A 1 197 ? -11.189 -7.136 9.344 1.00 94.44 197 GLU A O 1
ATOM 1531 N N . LEU A 1 198 ? -11.600 -8.371 11.189 1.00 91.06 198 LEU A N 1
ATOM 1532 C CA . LEU A 1 198 ? -10.386 -8.044 11.922 1.00 91.06 198 LEU A CA 1
ATOM 1533 C C . LEU A 1 198 ? -9.477 -9.261 12.052 1.00 91.06 198 LEU A C 1
ATOM 1535 O O . LEU A 1 198 ? -9.923 -10.372 12.347 1.00 91.06 198 LEU A O 1
ATOM 1539 N N . TYR A 1 199 ? -8.183 -9.040 11.859 1.00 84.19 199 TYR A N 1
ATOM 1540 C CA . TYR A 1 199 ? -7.148 -10.011 12.170 1.00 84.19 199 TYR A CA 1
ATOM 1541 C C . TYR A 1 199 ? -6.681 -9.791 13.602 1.00 84.19 199 TYR A C 1
ATOM 1543 O O . TYR A 1 199 ? -6.153 -8.730 13.914 1.00 84.19 199 TYR A O 1
ATOM 1551 N N . TYR A 1 200 ? -6.857 -10.781 14.467 1.00 84.44 200 TYR A N 1
ATOM 1552 C CA . TYR A 1 200 ? -6.359 -10.749 15.838 1.00 84.44 200 TYR A CA 1
ATOM 1553 C C . TYR A 1 200 ? -5.974 -12.160 16.281 1.00 84.44 200 TYR A C 1
ATOM 1555 O O . TYR A 1 200 ? -6.624 -13.145 15.921 1.00 84.44 200 TYR A O 1
ATOM 1563 N N . ASN A 1 201 ? -4.876 -12.270 17.035 1.00 82.44 201 ASN A N 1
ATOM 1564 C CA . ASN A 1 201 ? -4.359 -13.539 17.555 1.00 82.44 201 ASN A CA 1
ATOM 1565 C C . ASN A 1 201 ? -4.256 -14.654 16.486 1.00 82.44 201 ASN A C 1
ATOM 1567 O O . ASN A 1 201 ? -4.690 -15.786 16.683 1.00 82.44 201 ASN A O 1
ATOM 1571 N N . SER A 1 202 ? -3.674 -14.319 15.330 1.00 79.75 202 SER A N 1
ATOM 1572 C CA . SER A 1 202 ? -3.455 -15.235 14.197 1.00 79.75 202 SER A CA 1
ATOM 1573 C C . SER A 1 202 ? -4.708 -15.750 13.478 1.00 79.75 202 SER A C 1
ATOM 1575 O O . SER A 1 202 ? -4.646 -16.760 12.774 1.00 79.75 202 SER A O 1
ATOM 1577 N N . SER A 1 203 ? -5.847 -15.073 13.618 1.00 86.06 203 SER A N 1
ATOM 1578 C CA . SER A 1 203 ? -7.083 -15.468 12.941 1.00 86.06 203 SER A CA 1
ATOM 1579 C C . SER A 1 203 ? -7.888 -14.263 12.470 1.00 86.06 203 SER A C 1
ATOM 1581 O O . SER A 1 203 ? -7.841 -13.199 13.082 1.00 86.06 203 SER A O 1
ATOM 1583 N N . TRP A 1 204 ? -8.610 -14.438 11.362 1.00 89.69 204 TRP A N 1
ATOM 1584 C CA . TRP A 1 204 ? -9.610 -13.477 10.904 1.00 89.69 204 TRP A CA 1
ATOM 1585 C C . TRP A 1 204 ? -10.949 -13.777 11.568 1.00 89.69 204 TRP A C 1
ATOM 1587 O O . TRP A 1 204 ? -11.363 -14.940 11.635 1.00 89.69 204 TRP A O 1
ATOM 1597 N N . GLY A 1 205 ? -11.632 -12.732 12.015 1.00 92.62 205 GLY A N 1
ATOM 1598 C CA . GLY A 1 205 ? -12.992 -12.824 12.521 1.00 92.62 205 GLY A CA 1
ATOM 1599 C C . GLY A 1 205 ? -13.800 -11.564 12.243 1.00 92.62 205 GLY A C 1
ATOM 1600 O O . GLY A 1 205 ? -13.251 -10.551 11.820 1.00 92.62 205 GLY A O 1
ATOM 1601 N N . THR A 1 206 ? -15.108 -11.659 12.429 1.00 94.75 206 THR A N 1
ATOM 1602 C CA . THR A 1 206 ? -16.092 -10.641 12.043 1.00 94.75 206 THR A CA 1
ATOM 1603 C C . THR A 1 206 ? -16.373 -9.673 13.191 1.00 94.75 206 THR A C 1
ATOM 1605 O O . THR A 1 206 ? -15.865 -9.850 14.298 1.00 94.75 206 THR A O 1
ATOM 1608 N N . VAL A 1 207 ? -17.132 -8.614 12.935 1.00 95.88 207 VAL A N 1
ATOM 1609 C CA . VAL A 1 207 ? -17.588 -7.655 13.955 1.00 95.88 207 VAL A CA 1
ATOM 1610 C C . VAL A 1 207 ? -19.103 -7.781 14.070 1.00 95.88 207 VAL A C 1
ATOM 1612 O O . VAL A 1 207 ? -19.747 -7.938 13.040 1.00 95.88 207 VAL A O 1
ATOM 1615 N N . CYS A 1 208 ? -19.659 -7.754 15.281 1.00 95.38 208 CYS A N 1
ATOM 1616 C CA . CYS A 1 208 ? -21.109 -7.783 15.477 1.00 95.38 208 CYS A CA 1
ATOM 1617 C C . CYS A 1 208 ? -21.752 -6.421 15.163 1.00 95.38 208 CYS A C 1
ATOM 1619 O O . CYS A 1 208 ? -21.126 -5.379 15.361 1.00 95.38 208 CYS A O 1
ATOM 1621 N N . ASP A 1 209 ? -22.984 -6.435 14.656 1.00 92.69 209 ASP A N 1
ATOM 1622 C CA . ASP A 1 209 ? -23.773 -5.254 14.320 1.00 92.69 209 ASP A CA 1
ATOM 1623 C C . ASP A 1 209 ? -24.555 -4.659 15.506 1.00 92.69 209 ASP A C 1
ATOM 1625 O O . ASP A 1 209 ? -25.194 -3.613 15.352 1.00 92.69 209 ASP A O 1
ATOM 1629 N N . ASP A 1 210 ? -24.454 -5.258 16.696 1.00 93.44 210 ASP A N 1
ATOM 1630 C CA . ASP A 1 210 ? -24.954 -4.676 17.940 1.00 93.44 210 ASP A CA 1
ATOM 1631 C C . ASP A 1 210 ? -24.293 -3.309 18.180 1.00 93.44 210 ASP A C 1
ATOM 1633 O O . ASP A 1 210 ? -23.072 -3.145 18.174 1.00 93.44 210 ASP A O 1
ATOM 1637 N N . SER A 1 211 ? -25.139 -2.287 18.339 1.00 92.31 211 SER A N 1
ATOM 1638 C CA . SER A 1 211 ? -24.757 -0.869 18.420 1.00 92.31 211 SER A CA 1
ATOM 1639 C C . SER A 1 211 ? -24.067 -0.271 17.176 1.00 92.31 211 SER A C 1
ATOM 1641 O O . SER A 1 211 ? -23.751 0.917 17.213 1.00 92.31 211 SER A O 1
ATOM 1643 N N . TRP A 1 212 ? -23.919 -1.017 16.073 1.00 95.38 212 TRP A N 1
ATOM 1644 C CA . TRP A 1 212 ? -23.201 -0.584 14.866 1.00 95.38 212 TRP A CA 1
ATOM 1645 C C . TRP A 1 212 ? -23.886 0.587 14.153 1.00 95.38 212 TRP A C 1
ATOM 1647 O O . TRP A 1 212 ? -24.989 0.465 13.605 1.00 95.38 212 TRP A O 1
ATOM 1657 N N . ASP A 1 213 ? -23.219 1.739 14.133 1.00 93.50 213 ASP A N 1
ATOM 1658 C CA . ASP A 1 213 ? -23.737 2.994 13.606 1.00 93.50 213 ASP A CA 1
ATOM 1659 C C . ASP A 1 213 ? -22.818 3.664 12.563 1.00 93.50 213 ASP A C 1
ATOM 1661 O O . ASP A 1 213 ? -21.781 3.153 12.130 1.00 93.50 213 ASP A O 1
ATOM 1665 N N . LEU A 1 214 ? -23.252 4.831 12.074 1.00 91.50 214 LEU A N 1
ATOM 1666 C CA . LEU A 1 214 ? -22.535 5.574 11.036 1.00 91.50 214 LEU A CA 1
ATOM 1667 C C . LEU A 1 214 ? -21.139 6.042 11.470 1.00 91.50 214 LEU A C 1
ATOM 1669 O O . LEU A 1 214 ? -20.289 6.225 10.604 1.00 91.50 214 LEU A O 1
ATOM 1673 N N . ARG A 1 215 ? -20.889 6.259 12.764 1.00 93.31 215 ARG A N 1
ATOM 1674 C CA . ARG A 1 215 ? -19.565 6.629 13.284 1.00 93.31 215 ARG A CA 1
ATOM 1675 C C . ARG A 1 215 ? -18.622 5.439 13.262 1.00 93.31 215 ARG A C 1
ATOM 1677 O O . ARG A 1 215 ? -17.465 5.623 12.894 1.00 93.31 215 ARG A O 1
ATOM 1684 N N . ASP A 1 216 ? -19.113 4.239 13.557 1.00 94.62 216 ASP A N 1
ATOM 1685 C CA . ASP A 1 216 ? -18.307 3.017 13.453 1.00 94.62 216 ASP A CA 1
ATOM 1686 C C . ASP A 1 216 ? -17.896 2.768 12.006 1.00 94.62 216 ASP A C 1
ATOM 1688 O O . ASP A 1 216 ? -16.716 2.601 11.682 1.00 94.62 216 ASP A O 1
ATOM 1692 N N . ALA A 1 217 ? -18.873 2.859 11.104 1.00 92.75 217 ALA A N 1
ATOM 1693 C CA . ALA A 1 217 ? -18.625 2.729 9.681 1.00 92.75 217 ALA A CA 1
ATOM 1694 C C . ALA A 1 217 ? -17.689 3.836 9.161 1.00 92.75 217 ALA A C 1
ATOM 1696 O O . A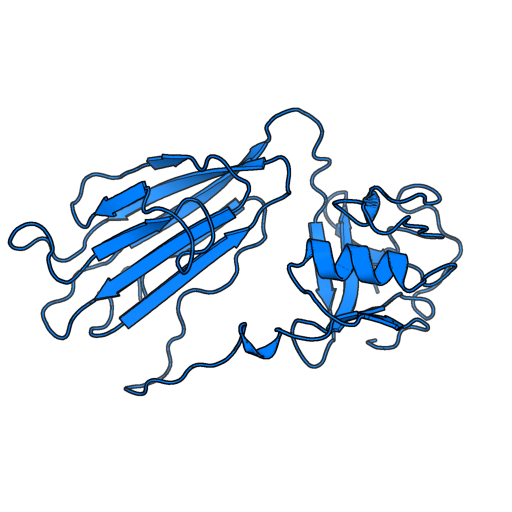LA A 1 217 ? -16.826 3.567 8.324 1.00 92.75 217 ALA A O 1
ATOM 1697 N N . GLN A 1 218 ? -17.808 5.068 9.673 1.00 90.31 218 GLN A N 1
ATOM 1698 C CA . GLN A 1 218 ? -16.926 6.180 9.316 1.00 90.31 218 GLN A CA 1
ATOM 1699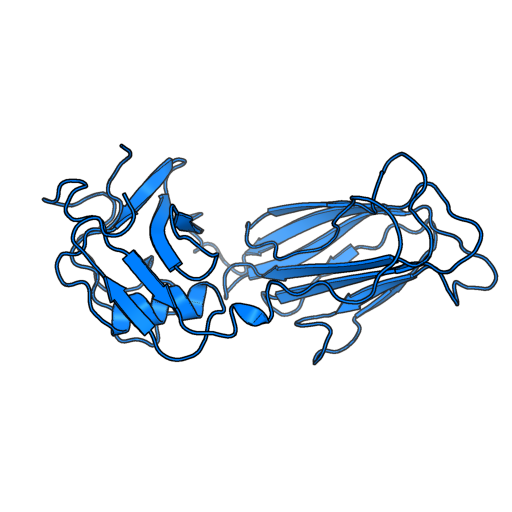 C C . GLN A 1 218 ? -15.468 5.880 9.669 1.00 90.31 218 GLN A C 1
ATOM 1701 O O . GLN A 1 218 ? -14.596 6.086 8.823 1.00 90.31 218 GLN A O 1
ATOM 1706 N N . VAL A 1 219 ? -15.202 5.370 10.875 1.00 91.25 219 VAL A N 1
ATOM 1707 C CA . VAL A 1 219 ? -13.848 4.984 11.301 1.00 91.25 219 VAL A CA 1
ATOM 1708 C C . VAL A 1 219 ? -13.305 3.865 10.417 1.00 91.25 219 VAL A C 1
ATOM 1710 O O . VAL A 1 219 ? -12.179 3.972 9.939 1.00 91.25 219 VAL A O 1
ATOM 1713 N N . VAL A 1 220 ? -14.101 2.833 10.116 1.00 91.94 220 VAL A N 1
ATOM 1714 C CA . VAL A 1 220 ? -13.697 1.748 9.199 1.00 91.94 220 VAL A CA 1
ATOM 1715 C C . VAL A 1 220 ? -13.326 2.292 7.819 1.00 91.94 220 VAL A C 1
ATOM 1717 O O . VAL A 1 220 ? -12.262 1.968 7.290 1.00 91.94 220 VAL A O 1
ATOM 1720 N N . CYS A 1 221 ? -14.170 3.142 7.232 1.00 88.06 221 CYS A N 1
ATOM 1721 C CA . CYS A 1 221 ? -13.914 3.713 5.913 1.00 88.06 221 CYS A CA 1
ATOM 1722 C C . CYS A 1 221 ? -12.668 4.607 5.913 1.00 88.06 221 CYS A C 1
ATOM 1724 O O . CYS A 1 221 ? -11.821 4.465 5.032 1.00 88.06 221 CYS A O 1
ATOM 1726 N N . GLN A 1 222 ? -12.508 5.465 6.925 1.00 84.38 222 GLN A N 1
ATOM 1727 C CA . GLN A 1 222 ? -11.321 6.310 7.081 1.00 84.38 222 GLN A CA 1
ATOM 1728 C C . GLN A 1 222 ? -10.046 5.484 7.262 1.00 84.38 222 GLN A C 1
ATOM 1730 O O . GLN A 1 222 ? -9.031 5.783 6.631 1.00 84.38 222 GLN A O 1
ATOM 1735 N N . GLN A 1 223 ? -10.103 4.429 8.077 1.00 85.88 223 GLN A N 1
ATOM 1736 C CA . GLN A 1 223 ? -8.988 3.522 8.326 1.00 85.88 223 GLN A CA 1
ATOM 1737 C C . GLN A 1 223 ? -8.530 2.815 7.040 1.00 85.88 223 GLN A C 1
ATOM 1739 O O . GLN A 1 223 ? -7.335 2.592 6.848 1.00 85.88 223 GLN A O 1
ATOM 1744 N N . LEU A 1 224 ? -9.465 2.509 6.136 1.00 80.88 224 LEU A N 1
ATOM 1745 C CA . LEU A 1 224 ? -9.197 1.920 4.820 1.00 80.88 224 LEU A CA 1
ATOM 1746 C C . LEU A 1 224 ? -8.822 2.953 3.743 1.00 80.88 224 LEU A C 1
ATOM 1748 O O . LEU A 1 224 ? -8.588 2.584 2.594 1.00 80.88 224 LEU A O 1
ATOM 1752 N N . GLY A 1 225 ? -8.757 4.243 4.087 1.00 79.12 225 GLY A N 1
ATOM 1753 C CA . GLY A 1 225 ? -8.433 5.316 3.145 1.00 79.12 225 GLY A CA 1
ATOM 1754 C C . GLY A 1 225 ? -9.585 5.707 2.212 1.00 79.12 225 GLY A C 1
ATOM 1755 O O . GLY A 1 225 ? -9.368 6.430 1.237 1.00 79.12 225 GLY A O 1
ATOM 1756 N N . PHE A 1 226 ? -10.811 5.267 2.501 1.00 77.94 226 PHE A N 1
ATOM 1757 C CA . PHE A 1 226 ? -12.019 5.702 1.807 1.00 77.94 226 PHE A CA 1
ATOM 1758 C C . PHE A 1 226 ? -12.584 6.964 2.473 1.00 77.94 226 PHE A C 1
ATOM 1760 O O . PHE A 1 226 ? -12.602 7.097 3.695 1.00 77.94 226 PHE A O 1
ATOM 1767 N N . GLY A 1 227 ? -13.043 7.921 1.669 1.00 65.06 227 GLY A N 1
ATOM 1768 C CA . GLY A 1 227 ? -13.628 9.169 2.160 1.00 65.06 227 GLY A CA 1
ATOM 1769 C C . GLY A 1 227 ? -14.907 9.498 1.408 1.00 65.06 227 GLY A C 1
ATOM 1770 O O . GLY A 1 227 ? -14.979 9.235 0.214 1.00 65.06 227 GLY A O 1
ATOM 1771 N N . GLY A 1 228 ? -15.887 10.088 2.095 1.00 72.06 228 GLY A N 1
ATOM 1772 C CA . GLY A 1 228 ? -17.181 10.460 1.521 1.00 72.06 228 GLY A CA 1
ATOM 1773 C C . GLY A 1 228 ? -18.344 10.134 2.457 1.00 72.06 228 GLY A C 1
ATOM 1774 O O . GLY A 1 228 ? -18.173 10.089 3.672 1.00 72.06 228 GLY A O 1
ATOM 1775 N N . ASP A 1 229 ? -19.512 9.900 1.866 1.00 72.56 229 ASP A N 1
ATOM 1776 C CA . ASP A 1 229 ? -20.686 9.313 2.512 1.00 72.56 229 ASP A CA 1
ATOM 1777 C C . ASP A 1 229 ? -20.417 7.856 2.926 1.00 72.56 229 ASP A C 1
ATOM 1779 O O . ASP A 1 229 ? -19.719 7.111 2.232 1.00 72.56 229 ASP A O 1
ATOM 1783 N N . VAL A 1 230 ? -20.995 7.427 4.039 1.00 83.00 230 VAL A N 1
ATOM 1784 C CA . VAL A 1 230 ? -20.808 6.078 4.575 1.00 83.00 230 VAL A CA 1
ATOM 1785 C C . VAL A 1 230 ? -22.164 5.484 4.927 1.00 83.00 230 VAL A C 1
ATOM 1787 O O . VAL A 1 230 ? -23.064 6.202 5.363 1.00 83.00 230 VAL A O 1
ATOM 1790 N N . ALA A 1 231 ? -22.313 4.174 4.742 1.00 82.38 231 ALA A N 1
ATOM 1791 C CA . ALA A 1 231 ? -23.428 3.412 5.280 1.00 82.38 231 ALA A CA 1
ATOM 1792 C C . ALA A 1 231 ? -22.925 2.315 6.222 1.00 82.38 231 ALA A C 1
ATOM 1794 O O . ALA A 1 231 ? -22.019 1.553 5.884 1.00 82.38 231 ALA A O 1
ATOM 1795 N N . ALA A 1 232 ? -23.562 2.235 7.387 1.00 84.50 232 ALA A N 1
ATOM 1796 C CA . ALA A 1 232 ? -23.468 1.113 8.306 1.00 84.50 232 ALA A CA 1
ATOM 1797 C C . ALA A 1 232 ? -24.588 0.125 7.963 1.00 84.50 232 ALA A C 1
ATOM 1799 O O . ALA A 1 232 ? -25.764 0.495 7.955 1.00 84.50 232 ALA A O 1
ATOM 1800 N N . THR A 1 233 ? -24.230 -1.111 7.628 1.00 85.69 233 THR A N 1
ATOM 1801 C CA . THR A 1 233 ? -25.182 -2.182 7.297 1.00 85.69 233 THR A CA 1
ATOM 1802 C C . THR A 1 233 ? -24.942 -3.363 8.226 1.00 85.69 233 THR A C 1
ATOM 1804 O O . THR A 1 233 ? -23.793 -3.723 8.453 1.00 85.69 233 THR A O 1
ATOM 1807 N N . GLY A 1 234 ? -26.003 -3.952 8.763 1.00 84.69 234 GLY A N 1
ATOM 1808 C CA . GLY A 1 234 ? -25.929 -5.096 9.672 1.00 84.69 234 GLY A CA 1
ATOM 1809 C C . GLY A 1 234 ? -26.532 -6.359 9.065 1.00 84.69 234 GLY A C 1
ATOM 1810 O O . GLY A 1 234 ? -26.684 -6.463 7.845 1.00 84.69 234 GLY A O 1
ATOM 1811 N N . GLN A 1 235 ? -26.925 -7.288 9.926 1.00 82.50 235 GLN A N 1
ATOM 1812 C CA . GLN A 1 235 ? -27.684 -8.492 9.603 1.00 82.50 235 GLN A CA 1
ATOM 1813 C C . GLN A 1 235 ? -27.037 -9.352 8.516 1.00 82.50 235 GLN A C 1
ATOM 1815 O O . GLN A 1 235 ? -27.728 -9.872 7.635 1.00 82.50 235 GLN A O 1
ATOM 1820 N N . ALA A 1 236 ? -25.704 -9.455 8.543 1.00 78.50 236 ALA A N 1
ATOM 1821 C CA . ALA A 1 236 ? -24.963 -10.280 7.597 1.00 78.50 236 ALA A CA 1
ATOM 1822 C C . ALA A 1 236 ? -25.212 -9.888 6.122 1.00 78.50 236 ALA A C 1
ATOM 1824 O O . ALA A 1 236 ? -25.264 -10.728 5.225 1.00 78.50 236 ALA A O 1
ATOM 1825 N N . HIS A 1 237 ? -25.350 -8.584 5.849 1.00 84.44 237 HIS A N 1
ATOM 1826 C CA . HIS A 1 237 ? -25.691 -8.054 4.521 1.00 84.44 237 HIS A CA 1
ATOM 1827 C C . HIS A 1 237 ? -24.808 -8.585 3.370 1.00 84.44 237 HIS A C 1
ATOM 1829 O O . HIS A 1 237 ? -25.275 -8.699 2.238 1.00 84.44 237 HIS A O 1
ATOM 1835 N N . PHE A 1 238 ? -23.544 -8.918 3.651 1.00 79.62 238 PHE A N 1
ATOM 1836 C CA . PHE A 1 238 ? -22.587 -9.468 2.684 1.00 79.62 238 PHE A CA 1
ATOM 1837 C C . PHE A 1 238 ? -22.138 -10.902 3.036 1.00 79.62 238 PHE A C 1
ATOM 1839 O O . PHE A 1 238 ? -20.955 -11.220 2.926 1.00 79.62 238 PHE A O 1
ATOM 1846 N N . GLU A 1 239 ? -23.026 -11.778 3.513 1.00 68.50 239 GLU A N 1
ATOM 1847 C CA . GLU A 1 239 ? -22.704 -13.205 3.737 1.00 68.50 239 GLU A CA 1
ATOM 1848 C C . GLU A 1 239 ? -22.307 -13.979 2.470 1.00 68.50 239 GLU A C 1
ATOM 1850 O O . GLU A 1 239 ? -23.012 -13.915 1.438 1.00 68.50 239 GLU A O 1
#

Organism: Microtus ochrogaster (NCBI:txid79684)

Foldseek 3Di:
DFAAFWELQAFPQPDLASVVGDTPHTSDDPDDLLQFKKKFFDDPLVVQDDDDDDDDDDDAAAHEAEAQKDKGWAPPAQAWHDAFDKHKHKYAYRFQWKKKKKWPFAAWDQPPNPPFWKKWKFLAPPVPTDTPDIDRDRPIDIDIHPGRIMMIITGHHDDDTHSTTMMMMHTDHPDDDDQSKDWAAPQDPGRRIHGIWMDHPNDIHGHGNHNFDQSSQSSNCVSVVGDDHMDIDTSNPRD

pLDDT: mean 83.54, std 13.14, range [33.53, 96.06]

Radius of gyration: 20.15 Å; chains: 1; bounding box: 51×34×51 Å

Secondary structure (DSSP, 8-state):
--EEEE-S-B--S--SSGGGSB-S-TT-----GGGB-EEEEPSSGGGSS---S--SSS----EEE-SSEEEEESTTTTSPPPSS-EEEEEEE--TTEEEEEEEEEEE---GGG-SSSEEEEESS-TTTS-EEEEE-SSS--EEE-SSSEEEEEEE--SS----EEEEEEEEEESSS---S-EEEEES-SSTTEEEEEEEETTEEEEEB-TT--HHHHHHHHHHTT--S-EEEE-TTTT-

InterPro domains:
  IPR000859 CUB domain [PF00431] (61-169)
  IPR000859 CUB domain [PS01180] (61-172)
  IPR000859 CUB domain [SM00042] (61-172)
  IPR000859 CUB domain [cd00041] (61-171)
  IPR001190 SRCR domain [PF00530] (2-42)
  IPR001190 SRCR domain [PF00530] (187-237)
  IPR001190 SRCR domain [PR00258] (183-199)
  IPR001190 SRCR domain [PR00258] (202-213)
  IPR001190 SRCR domain [PR00258] (217-227)
  IPR001190 SRCR domain [PS00420] (188-225)
  IPR001190 SRCR domain [PS50287] (1-42)
  IPR001190 SRCR domain [PS50287] (183-239)
  IPR001190 SRCR domain [SM00202] (183-237)
  IPR035914 Spermadhesin, CUB domain superfamily [G3DSA:2.60.120.290] (51-170)
  IPR035914 Spermadhesin, CUB domain superfamily [SSF49854] (65-171)
  IPR036772 SRCR-like domain superfamily [G3DSA:3.10.250.10] (1-45)
  IPR036772 SRCR-like domain superfamily [G3DSA:3.10.250.10] (179-239)
  IPR036772 SRCR-like domain superfamily [SSF56487] (2-44)
  IPR036772 SRCR-like domain superfamily [SSF56487] (180-238)
  IPR053243 Septate junction maturation regulator [PTHR47653] (4-238)

Sequence (239 aa):
MGHIMLDDVQCMGDEANVWQCTHHGWSSHNCGHHEDASVVCSAPCLLMGFSHFFTDENFQCGGLLTNSSGSFSSPWYPKKYPTNVLCAWDIQVGSSAHLRLAFEVVKLENFYGCPWDIVEIFNGPYSKSFSLGKFCSETIPVFTSSSNHMSVVFHSDDIATNIGFYASYESLLQDEKDPGVALRLANGSHPCEGRVELYYNSSWGTVCDDSWDLRDAQVVCQQLGFGGDVAATGQAHFE